Protein 2II2 (pdb70)

Foldseek 3Di:
DVVLLVVVLVCLQVLPLVVVLVSVLPDDLVRLVVSQVVSCVVPVDRPLVSSPVRHDDALSNLLVSLQSDPQLVSLLVQQCVQQVPPHPLLSLLLSLLLADLVSLVSNQVVNCVVPVDGPLVCLVVRQDPDALSSLLNNCSNVEEADDDPPLLVLLVLLCCQLPNDPHHPSNSLSNSLNRHALVSLVSSQVNNCVVPVDGSLVSLCVRDVPPSNSLSSVLSSLVSPPSLLSLLSQLVVLLPDPDVRSSSNSLSSSLSNPLPVNLVNQVNNVVPHRVLVSLVVRQCDPPPSRNCSSSSSCSSSVND

B-factor: mean 13.81, std 7.06, range [4.38, 66.56]

Secondary structure (DSSP, 8-state):
-TTHHHHHHHHHHTT-HHHHHHHHTT--HHHHHHHHHHHHHHHSS-HHHHHHHHSPSSHHHHHHHHHHS-HHHHHHHHHHHHHHSS--HHHHHHHHHS--HHHHHHHHHHHHHHHSS-HHHHHHHH--S-SHHHHHHHHHHH------S-HHHHHHHHHIIIIISSS--HHHHHHHHHH--HHHHHHHHHHHHHHHSS-HHHHHHHH--SHHHHHHHHHHHHHHH-HHHHHHHHHHHHHT-S-HHHHHHHHHHHHHHHTTTTTTHHHHHTTTS-HHHHHHHH----STTTTTHHHHHHHHHT--

InterPro domains:
  IPR008088 Alpha giardin [PR01712] (9-24)
  IPR008088 Alpha giardin [PR01712] (50-64)
  IPR008088 Alpha giardin [PR01712] (87-106)
  IPR008088 Alpha giardin [PR01712] (113-130)
  IPR008088 Alpha giardin [PR01712] (186-201)
  IPR018502 Annexin repeat [PS51897] (1-70)
  IPR018502 Annexin repeat [PS51897] (72-144)
  IPR018502 Annexin repeat [PS51897] (151-224)
  IPR037104 Annexin superfamily [G3DSA:1.10.220.10] (1-71)
  IPR037104 Annexin superfamily [G3DSA:1.10.220.10] (72-129)
  IPR037104 Annexin superfamily [G3DSA:1.10.220.10] (130-227)
  IPR037104 Annexin superfamily [G3DSA:1.10.220.10] (228-307)
  IPR037104 Annexin superfamily [SSF47874] (2-303)
  IPR048983 Alpha-11 giardin, fourth annexin domain [PF21397] (230-305)

Sequence (304 aa):
YGDAIPEVKAILEAKNEEEELVTFTSRWSAEERKELRTQFQDTTGLEFIAFLKKKCIKNGPYEDVMALGWDCCNISARVNVIKKAMKNVNDFRAIHDVVLIATPDERLKLAQAYKEKTGNDLLQDFVDQIPLTSAASYLCHLAIRENRRTPRGSVASDAEVLKHNLIDADEPDHEAVVRLIITSTADEYKEINHRFEVLTGKSVQEAIETRYADKENNARGLCIAHYYNLAPARAVAYAFHHSSAVETQNDDMAYEQAARITGLFHDLHKFAWVHYACWGVMRDDILSSRFQQSKEANKVNFRDACLMFWKLA

Solvent-accessible surface area: 14150 Å² total; per-residue (Å²): 74,57,128,7,4,76,59,0,64,57,9,0,93,74,102,55,26,125,76,0,9,83,0,3,68,119,42,56,59,126,61,19,122,81,0,37,94,74,0,84,126,92,37,64,61,72,1,17,58,24,0,97,173,11,2,136,115,14,11,0,19,39,0,0,9,27,2,2,26,47,42,36,44,1,1,2,56,11,0,88,138,4,14,164,119,145,30,41,33,37,5,0,0,0,0,9,9,0,17,57,93,74,30,50,96,99,3,37,104,32,3,94,153,138,38,52,72,71,5,68,94,6,0,82,106,78,1,96,74,101,31,0,2,1,36,0,0,6,1,10,28,106,47,93,90,76,100,82,71,36,26,47,62,11,0,82,55,0,55,103,11,5,76,75,21,138,132,12,78,50,64,33,0,0,78,14,0,25,16,0,28,48,115,21,0,148,93,0,21,111,112,0,74,109,77,30,67,91,44,0,27,79,5,0,76,112,54,12,101,75,155,37,20,8,5,0,0,0,0,5,4,12,24,9,44,24,52,14,84,0,0,0,7,0,0,21,27,0,18,116,30,174,77,50,87,73,0,1,61,3,0,0,15,0,0,6,3,0,14,63,85,25,117,105,0,109,76,50,1,68,98,64,21,87,4,105,70,36,0,77,84,52,1,117,18,196,87,81,43,8,62,21,0,49,60,0,0,10,22,7,5,178,14,111

Radius of gyration: 20.13 Å; Cα contacts (8 Å, |Δi|>4): 401; chains: 1; bounding box: 33×60×43 Å

CATH classification: 1.10.220.10 (+3 more: 1.10.220.10, 1.10.220.10, 1.10.220.10)

Organism: Giardia intestinalis (NCBI:txid5741)

Nearest PDB structures (foldseek):
  2iic-assembly2_B  TM=9.964E-01  e=9.794E-37  Giardia duodenalis
  4evh-assembly1_A  TM=8.486E-01  e=1.398E-12  Giardia duodenalis
  3chk-assembly1_A  TM=8.507E-01  e=4.607E-12  unclassified
  2h0l-assembly1_A  TM=8.287E-01  e=5.917E-09  Rattus norvegicus
  6b3i-assembly1_B  TM=7.690E-01  e=1.011E-07  Homo sapiens

Structure (mmCIF, N/CA/C/O backbone):
data_2II2
#
_entry.id   2II2
#
_cell.length_a   45.951
_cell.length_b   60.954
_cell.length_c   119.909
_cell.angle_alpha   90.000
_cell.angle_beta   90.000
_cell.angle_gamma   90.000
#
_symmetry.space_group_name_H-M   'P 21 21 21'
#
loop_
_entity.id
_entity.type
_entity.pdbx_description
1 polymer 'Alpha-11 giardin'
2 non-polymer 'SULFATE ION'
3 water water
#
loop_
_atom_site.group_PDB
_atom_site.id
_atom_site.type_symbol
_atom_site.label_atom_id
_atom_site.label_alt_id
_atom_site.label_comp_id
_atom_site.label_asym_id
_atom_site.label_entity_id
_atom_site.label_seq_id
_atom_site.pdbx_PDB_ins_code
_atom_site.Cartn_x
_atom_site.Cartn_y
_atom_site.Cartn_z
_atom_site.occupancy
_atom_site.B_iso_or_equiv
_atom_site.auth_seq_id
_atom_site.auth_comp_id
_atom_site.auth_asym_id
_atom_site.auth_atom_id
_atom_site.pdbx_PDB_model_num
ATOM 1 N N . TYR A 1 6 ? 45.853 36.895 17.069 1.00 17.21 2 TYR A N 1
ATOM 2 C CA . TYR A 1 6 ? 44.590 36.658 17.802 1.00 15.90 2 TYR A CA 1
ATOM 3 C C . TYR A 1 6 ? 44.090 37.903 18.541 1.00 15.55 2 TYR A C 1
ATOM 4 O O . TYR A 1 6 ? 42.915 37.962 18.931 1.00 14.96 2 TYR A O 1
ATOM 13 N N . GLY A 1 7 ? 44.970 38.890 18.726 1.00 16.17 3 GLY A N 1
ATOM 14 C CA . GLY A 1 7 ? 44.631 40.087 19.480 1.00 15.78 3 GLY A CA 1
ATOM 15 C C . GLY A 1 7 ? 43.447 40.861 18.951 1.00 15.22 3 GLY A C 1
ATOM 16 O O . GLY A 1 7 ? 42.671 41.380 19.737 1.00 16.33 3 GLY A O 1
ATOM 17 N N . ASP A 1 8 ? 43.329 40.969 17.626 1.00 14.42 4 ASP A N 1
ATOM 18 C CA . ASP A 1 8 ? 42.174 41.634 17.028 1.00 13.27 4 ASP A CA 1
ATOM 19 C C . ASP A 1 8 ? 40.984 40.696 16.931 1.00 11.95 4 ASP A C 1
ATOM 20 O O . ASP A 1 8 ? 39.833 41.106 17.055 1.00 12.71 4 ASP A O 1
ATOM 25 N N . ALA A 1 9 ? 41.271 39.423 16.705 1.00 12.02 5 ALA A N 1
ATOM 26 C CA . ALA A 1 9 ? 40.212 38.455 16.521 1.00 11.28 5 ALA A CA 1
ATOM 27 C C . ALA A 1 9 ? 39.387 38.194 17.779 1.00 10.94 5 ALA A C 1
ATOM 28 O O . ALA A 1 9 ? 38.206 37.915 17.672 1.00 10.84 5 ALA A O 1
ATOM 30 N N . ILE A 1 10 ? 39.990 38.319 18.961 1.00 11.44 6 ILE A N 1
ATOM 31 C CA . ILE A 1 10 ? 39.267 38.086 20.214 1.00 11.66 6 ILE A CA 1
ATOM 32 C C . ILE A 1 10 ? 38.113 39.073 20.422 1.00 11.42 6 ILE A C 1
ATOM 33 O O . ILE A 1 10 ? 36.972 38.644 20.588 1.00 10.93 6 ILE A O 1
ATOM 38 N N . PRO A 1 11 ? 38.397 40.390 20.394 1.00 11.50 7 PRO A N 1
ATOM 39 C CA . PRO A 1 11 ? 37.262 41.316 20.487 1.00 11.59 7 PRO A CA 1
ATOM 40 C C . PRO A 1 11 ? 36.274 41.185 19.316 1.00 10.40 7 PRO A C 1
ATOM 41 O O . PRO A 1 11 ? 35.072 41.405 19.477 1.00 11.59 7 PRO A O 1
ATOM 45 N N . GLU A 1 12 ? 36.794 40.854 18.138 1.00 10.40 8 GLU A N 1
ATOM 46 C CA . GLU A 1 12 ? 35.950 40.665 16.952 1.00 10.91 8 GLU A CA 1
ATOM 47 C C . GLU A 1 12 ? 34.892 39.588 17.194 1.00 9.68 8 GLU A C 1
ATOM 48 O O . GLU A 1 12 ? 33.687 39.818 16.982 1.00 10.42 8 GLU A O 1
ATOM 54 N N . VAL A 1 13 ? 35.331 38.423 17.648 1.00 9.95 9 VAL A N 1
ATOM 55 C CA . VAL A 1 13 ? 34.371 37.355 17.871 1.00 9.83 9 VAL A CA 1
ATOM 56 C C . VAL A 1 13 ? 33.504 37.566 19.122 1.00 9.72 9 VAL A C 1
ATOM 57 O O . VAL A 1 13 ? 32.361 37.138 19.156 1.00 10.38 9 VAL A O 1
ATOM 61 N N . LYS A 1 14 ? 34.046 38.258 20.131 1.00 9.23 10 LYS A N 1
ATOM 62 C CA . LYS A 1 14 ? 33.232 38.549 21.303 1.00 9.88 10 LYS A CA 1
ATOM 63 C C . LYS A 1 14 ? 32.035 39.389 20.867 1.00 9.81 10 LYS A C 1
ATOM 64 O O . LYS A 1 14 ? 30.894 39.147 21.281 1.00 10.96 10 LYS A O 1
ATOM 70 N N . ALA A 1 15 ? 32.295 40.363 19.985 1.00 9.91 11 ALA A N 1
ATOM 71 C CA . ALA A 1 15 ? 31.226 41.217 19.493 1.00 10.91 11 ALA A CA 1
ATOM 72 C C . ALA A 1 15 ? 30.215 40.461 18.616 1.00 10.02 11 ALA A C 1
ATOM 73 O O . ALA A 1 15 ? 28.997 40.715 18.684 1.00 11.53 11 ALA A O 1
ATOM 75 N N . ILE A 1 16 ? 30.720 39.572 17.760 1.00 9.74 12 ILE A N 1
ATOM 76 C CA . ILE A 1 16 ? 29.842 38.722 16.939 1.00 9.51 12 ILE A CA 1
ATOM 77 C C . ILE A 1 16 ? 28.893 37.919 17.834 1.00 10.00 12 ILE A C 1
ATOM 78 O O . ILE A 1 16 ? 27.687 37.837 17.577 1.00 10.31 12 ILE A O 1
ATOM 83 N N . LEU A 1 17 ? 29.464 37.337 18.883 1.00 10.03 13 LEU A N 1
ATOM 84 C CA . LEU A 1 17 ? 28.668 36.524 19.786 1.00 10.36 13 LEU A CA 1
ATOM 85 C C . LEU A 1 17 ? 27.643 37.353 20.569 1.00 9.83 13 LEU A C 1
ATOM 86 O O . LEU A 1 17 ? 26.453 36.961 20.676 1.00 10.94 13 LEU A O 1
ATOM 91 N N . GLU A 1 18 ? 28.093 38.525 21.052 1.00 10.42 14 GLU A N 1
ATOM 92 C CA . GLU A 1 18 ? 27.178 39.402 21.770 1.00 11.96 14 GLU A CA 1
ATOM 93 C C . GLU A 1 18 ? 26.023 39.896 20.901 1.00 11.54 14 GLU A C 1
ATOM 94 O O . GLU A 1 18 ? 24.943 40.176 21.415 1.00 13.53 14 GLU A O 1
ATOM 100 N N . ALA A 1 19 ? 26.252 40.002 19.589 1.00 11.33 15 ALA A N 1
ATOM 101 C CA . ALA A 1 19 ? 25.212 40.406 18.649 1.00 11.48 15 ALA A CA 1
ATOM 102 C C . ALA A 1 19 ? 24.359 39.220 18.188 1.00 11.14 15 ALA A C 1
ATOM 103 O O . ALA A 1 19 ? 23.376 39.411 17.446 1.00 11.84 15 ALA A O 1
ATOM 105 N N . LYS A 1 20 ? 24.728 37.998 18.606 1.00 11.01 16 LYS A N 1
ATOM 106 C CA . LYS A 1 20 ? 24.088 36.777 18.147 1.00 11.91 16 LYS A CA 1
ATOM 107 C C . LYS A 1 20 ? 24.121 36.703 16.620 1.00 12.02 16 LYS A C 1
ATOM 108 O O . LYS A 1 20 ? 23.179 36.206 15.990 1.00 12.78 16 LYS A O 1
ATOM 114 N N . ASN A 1 21 ? 25.226 37.144 16.032 1.00 12.02 17 ASN A N 1
ATOM 115 C CA . ASN A 1 21 ? 25.327 37.188 14.583 1.00 12.25 17 ASN A CA 1
ATOM 116 C C . ASN A 1 21 ? 25.830 35.867 14.046 1.00 10.65 17 ASN A C 1
ATOM 117 O O . ASN A 1 21 ? 27.031 35.683 13.842 1.00 10.89 17 ASN A O 1
ATOM 122 N N . GLU A 1 22 ? 24.876 34.965 13.818 1.00 10.66 18 GLU A N 1
ATOM 123 C CA . GLU A 1 22 ? 25.200 33.604 13.397 1.00 10.27 18 GLU A CA 1
ATOM 124 C C . GLU A 1 22 ? 25.847 33.577 12.018 1.00 9.59 18 GLU A C 1
ATOM 125 O O . GLU A 1 22 ? 26.686 32.710 11.743 1.00 9.83 18 GLU A O 1
ATOM 131 N N A GLU A 1 23 ? 25.422 34.485 11.143 0.50 10.29 19 GLU A N 1
ATOM 132 N N B GLU A 1 23 ? 25.440 34.492 11.147 0.50 10.11 19 GLU A N 1
ATOM 133 C CA A GLU A 1 23 ? 25.992 34.572 9.804 0.50 11.39 19 GLU A CA 1
ATOM 134 C CA B GLU A 1 23 ? 26.005 34.538 9.808 0.50 10.78 19 GLU A CA 1
ATOM 135 C C A GLU A 1 23 ? 27.482 34.910 9.882 0.50 10.14 19 GLU A C 1
ATOM 136 C C B GLU A 1 23 ? 27.484 34.935 9.844 0.50 10.00 19 GLU A C 1
ATOM 137 O O A GLU A 1 23 ? 28.320 34.231 9.288 0.50 10.84 19 GLU A O 1
ATOM 138 O O B GLU A 1 23 ? 28.318 34.322 9.178 0.50 10.86 19 GLU A O 1
ATOM 149 N N . GLU A 1 24 ? 27.814 35.955 10.639 1.00 9.70 20 GLU A N 1
ATOM 150 C CA . GLU A 1 24 ? 29.196 36.359 10.769 1.00 10.41 20 GLU A CA 1
ATOM 151 C C . GLU A 1 24 ? 30.029 35.351 11.564 1.00 9.84 20 GLU A C 1
ATOM 152 O O . GLU A 1 24 ? 31.243 35.254 11.360 1.00 10.32 20 GLU A O 1
ATOM 158 N N . LEU A 1 25 ? 29.401 34.611 12.478 1.00 9.26 21 LEU A N 1
ATOM 159 C CA . LEU A 1 25 ? 30.146 33.593 13.196 1.00 8.91 21 LEU A CA 1
ATOM 160 C C . LEU A 1 25 ? 30.657 32.520 12.245 1.00 9.30 21 LEU A C 1
ATOM 161 O O . LEU A 1 25 ? 31.764 31.992 12.425 1.00 9.52 21 LEU A O 1
ATOM 166 N N . VAL A 1 26 ? 29.853 32.201 11.239 1.00 8.77 22 VAL A N 1
ATOM 167 C CA . VAL A 1 26 ? 30.297 31.223 10.235 1.00 9.51 22 VAL A CA 1
ATOM 168 C C . VAL A 1 26 ? 31.547 31.696 9.493 1.00 8.97 22 VAL A C 1
ATOM 169 O O . VAL A 1 26 ? 32.533 30.968 9.386 1.00 9.98 22 VAL A O 1
ATOM 173 N N . THR A 1 27 ? 31.497 32.916 8.982 1.00 9.68 23 THR A N 1
ATOM 174 C CA . THR A 1 27 ? 32.633 33.423 8.224 1.00 10.14 23 THR A CA 1
ATOM 175 C C . THR A 1 27 ? 33.866 33.607 9.113 1.00 9.48 23 THR A C 1
ATOM 176 O O . THR A 1 27 ? 34.997 33.348 8.683 1.00 10.73 23 THR A O 1
ATOM 180 N N . PHE A 1 28 ? 33.657 34.062 10.348 1.00 9.88 24 PHE A N 1
ATOM 181 C CA . PHE A 1 28 ? 34.766 34.161 11.292 1.00 8.90 24 PHE A CA 1
ATOM 182 C C . PHE A 1 28 ? 35.452 32.806 11.522 1.00 9.58 24 PHE A C 1
ATOM 183 O O . PHE A 1 28 ? 36.687 32.675 11.512 1.00 9.46 24 PHE A O 1
ATOM 191 N N . THR A 1 29 ? 34.624 31.784 11.738 1.00 9.22 25 THR A N 1
ATOM 192 C CA . THR A 1 29 ? 35.125 30.455 12.045 1.00 9.25 25 THR A CA 1
ATOM 193 C C . THR A 1 29 ? 35.944 29.896 10.890 1.00 9.72 25 THR A C 1
ATOM 194 O O . THR A 1 29 ? 36.900 29.169 11.115 1.00 10.42 25 THR A O 1
ATOM 198 N N . SER A 1 30 ? 35.576 30.273 9.665 1.00 10.01 26 SER A N 1
ATOM 199 C CA . SER A 1 30 ? 36.231 29.750 8.464 1.00 10.98 26 SER A CA 1
ATOM 200 C C . SER A 1 30 ? 37.725 30.095 8.380 1.00 11.35 26 SER A C 1
ATOM 201 O O . SER A 1 30 ? 38.488 29.466 7.614 1.00 12.07 26 SER A O 1
ATOM 204 N N . ARG A 1 31 ? 38.176 31.073 9.163 1.00 11.08 27 ARG A N 1
ATOM 205 C CA . ARG A 1 31 ? 39.533 31.576 9.036 1.00 12.71 27 ARG A CA 1
ATOM 206 C C . ARG A 1 31 ? 40.597 30.686 9.622 1.00 13.41 27 ARG A C 1
ATOM 207 O O . ARG A 1 31 ? 41.764 30.854 9.279 1.00 15.00 27 ARG A O 1
ATOM 215 N N . TRP A 1 32 ? 40.205 29.753 10.487 1.00 13.48 28 TRP A N 1
ATOM 216 C CA . TRP A 1 32 ? 41.146 29.121 11.409 1.00 12.54 28 TRP A CA 1
ATOM 217 C C . TRP A 1 32 ? 41.347 27.622 11.217 1.00 13.39 28 TRP A C 1
ATOM 218 O O . TRP A 1 32 ? 40.384 26.875 11.075 1.00 14.36 28 TRP A O 1
ATOM 229 N N . SER A 1 33 ? 42.609 27.183 11.274 1.00 13.83 29 SER A N 1
ATOM 230 C CA . SER A 1 33 ? 42.920 25.751 11.323 1.00 13.65 29 SER A CA 1
ATOM 231 C C . SER A 1 33 ? 42.525 25.147 12.685 1.00 13.20 29 SER A C 1
ATOM 232 O O . SER A 1 33 ? 42.230 25.893 13.632 1.00 13.62 29 SER A O 1
ATOM 235 N N . ALA A 1 34 ? 42.542 23.814 12.806 1.00 13.48 30 ALA A N 1
ATOM 236 C CA . ALA A 1 34 ? 42.293 23.178 14.102 1.00 13.53 30 ALA A CA 1
ATOM 237 C C . ALA A 1 34 ? 43.275 23.684 15.164 1.00 13.47 30 ALA A C 1
ATOM 238 O O . ALA A 1 34 ? 42.864 24.037 16.272 1.00 13.12 30 ALA A O 1
ATOM 240 N N . GLU A 1 35 ? 44.552 23.793 14.806 1.00 13.83 31 GLU A N 1
ATOM 241 C CA . GLU A 1 35 ? 45.571 24.234 15.750 1.00 14.29 31 GLU A CA 1
ATOM 242 C C . GLU A 1 35 ? 45.270 25.672 16.190 1.00 13.53 31 GLU A C 1
ATOM 243 O O . GLU A 1 35 ? 45.413 26.011 17.377 1.00 13.46 31 GLU A O 1
ATOM 249 N N . GLU A 1 36 ? 44.901 26.519 15.226 1.00 13.13 32 GLU A N 1
ATOM 250 C CA . GLU A 1 36 ? 44.565 27.913 15.511 1.00 13.04 32 GLU A CA 1
ATOM 251 C C . GLU A 1 36 ? 43.299 28.047 16.351 1.00 12.33 32 GLU A C 1
ATOM 252 O O . GLU A 1 36 ? 43.232 28.930 17.213 1.00 12.30 32 GLU A O 1
ATOM 258 N N . ARG A 1 37 ? 42.298 27.194 16.113 1.00 11.30 33 ARG A N 1
ATOM 259 C CA . ARG A 1 37 ? 41.085 27.311 16.927 1.00 10.81 33 ARG A CA 1
ATOM 260 C C . ARG A 1 37 ? 41.416 27.079 18.392 1.00 11.01 33 ARG A C 1
ATOM 261 O O . ARG A 1 37 ? 40.889 27.768 19.270 1.00 10.56 33 ARG A O 1
ATOM 269 N N . LYS A 1 38 ? 42.297 26.117 18.650 1.00 11.53 34 LYS A N 1
ATOM 270 C CA . LYS A 1 38 ? 42.664 25.781 20.028 1.00 12.67 34 LYS A CA 1
ATOM 271 C C . LYS A 1 38 ? 43.410 26.956 20.673 1.00 12.57 34 LYS A C 1
ATOM 272 O O . LYS A 1 38 ? 43.103 27.393 21.798 1.00 12.13 34 LYS A O 1
ATOM 278 N N . GLU A 1 39 ? 44.383 27.489 19.942 1.00 12.39 35 GLU A N 1
ATOM 279 C CA . GLU A 1 39 ? 45.127 28.670 20.429 1.00 13.45 35 GLU A CA 1
ATOM 280 C C . GLU A 1 39 ? 44.220 29.873 20.664 1.00 11.84 35 GLU A C 1
ATOM 281 O O . GLU A 1 39 ? 44.359 30.584 21.662 1.00 12.79 35 GLU A O 1
ATOM 287 N N . LEU A 1 40 ? 43.291 30.106 19.743 1.00 11.01 36 LEU A N 1
ATOM 288 C CA . LEU A 1 40 ? 42.382 31.224 19.861 1.00 10.30 36 LEU A CA 1
ATOM 289 C C . LEU A 1 40 ? 41.522 31.060 21.119 1.00 9.93 36 LEU A C 1
ATOM 290 O O . LEU A 1 40 ? 41.335 32.015 21.869 1.00 9.77 36 LEU A O 1
ATOM 295 N N . ARG A 1 41 ? 41.004 29.860 21.365 1.00 9.63 37 ARG A N 1
ATOM 296 C CA . ARG A 1 41 ? 40.187 29.677 22.582 1.00 9.60 37 ARG A CA 1
ATOM 297 C C . ARG A 1 41 ? 41.002 29.956 23.844 1.00 10.83 37 ARG A C 1
ATOM 298 O O . ARG A 1 41 ? 40.519 30.557 24.795 1.00 10.98 37 ARG A O 1
ATOM 306 N N . THR A 1 42 ? 42.249 29.519 23.847 1.00 10.67 38 THR A N 1
ATOM 307 C CA . THR A 1 42 ? 43.108 29.752 25.010 1.00 11.44 38 THR A CA 1
ATOM 308 C C . THR A 1 42 ? 43.325 31.226 25.280 1.00 11.22 38 THR A C 1
ATOM 309 O O . THR A 1 42 ? 43.140 31.710 26.397 1.00 11.69 38 THR A O 1
ATOM 313 N N . GLN A 1 43 ? 43.647 31.954 24.229 1.00 10.90 39 GLN A N 1
ATOM 314 C CA . GLN A 1 43 ? 43.881 33.382 24.359 1.00 12.27 39 GLN A CA 1
ATOM 315 C C . GLN A 1 43 ? 42.583 34.125 24.675 1.00 11.20 39 GLN A C 1
ATOM 316 O O . GLN A 1 43 ? 42.591 35.105 25.425 1.00 11.99 39 GLN A O 1
ATOM 322 N N . PHE A 1 44 ? 41.470 33.677 24.087 1.00 10.38 40 PHE A N 1
ATOM 323 C CA . PHE A 1 44 ? 40.173 34.293 24.346 1.00 10.02 40 PHE A CA 1
ATOM 324 C C . PHE A 1 44 ? 39.875 34.269 25.837 1.00 10.14 40 PHE A C 1
ATOM 325 O O . P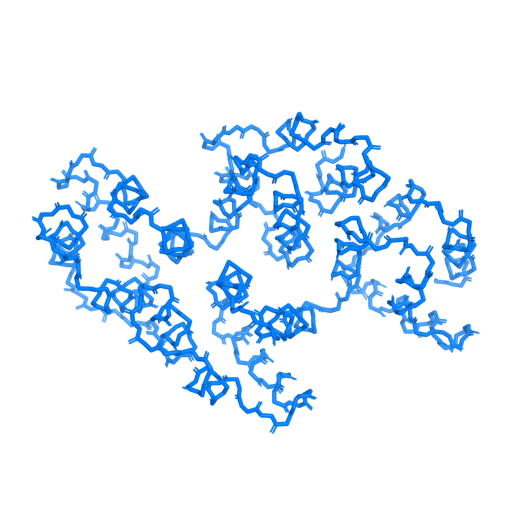HE A 1 44 ? 39.469 35.299 26.425 1.00 10.93 40 PHE A O 1
ATOM 333 N N . GLN A 1 45 ? 40.134 33.126 26.469 1.00 10.28 41 GLN A N 1
ATOM 334 C CA . GLN A 1 45 ? 39.825 33.015 27.889 1.00 11.41 41 GLN A CA 1
ATOM 335 C C . GLN A 1 45 ? 40.807 33.834 28.736 1.00 11.39 41 GLN A C 1
ATOM 336 O O . GLN A 1 45 ? 40.416 34.483 29.694 1.00 11.90 41 GLN A O 1
ATOM 342 N N . ASP A 1 46 ? 42.081 33.799 28.367 1.00 11.23 42 ASP A N 1
ATOM 343 C CA . ASP A 1 46 ? 43.095 34.608 29.079 1.00 12.83 42 ASP A CA 1
ATOM 344 C C . ASP A 1 46 ? 42.738 36.084 29.039 1.00 13.03 42 ASP A C 1
ATOM 345 O O . ASP A 1 46 ? 42.846 36.775 30.048 1.00 14.37 42 ASP A O 1
ATOM 350 N N . THR A 1 47 ? 42.311 36.562 27.878 1.00 13.44 43 THR A N 1
ATOM 351 C CA . THR A 1 47 ? 42.020 37.987 27.683 1.00 13.35 43 THR A CA 1
ATOM 352 C C . THR A 1 47 ? 40.679 38.408 28.311 1.00 13.18 43 THR A C 1
ATOM 353 O O . THR A 1 47 ? 40.600 39.455 28.976 1.00 13.63 43 THR A O 1
ATOM 357 N N . THR A 1 48 ? 39.638 37.594 28.111 1.00 12.17 44 THR A N 1
ATOM 358 C CA . THR A 1 48 ? 38.284 38.022 28.452 1.00 12.38 44 THR A CA 1
ATOM 359 C C . THR A 1 48 ? 37.790 37.503 29.781 1.00 12.40 44 THR A C 1
ATOM 360 O O . THR A 1 48 ? 36.800 38.007 30.303 1.00 13.60 44 THR A O 1
ATOM 364 N N . GLY A 1 49 ? 38.420 36.450 30.290 1.00 12.44 45 GLY A N 1
ATOM 365 C CA . GLY A 1 49 ? 37.936 35.772 31.499 1.00 12.91 45 GLY A CA 1
ATOM 366 C C . GLY A 1 49 ? 36.826 34.750 31.241 1.00 12.81 45 GLY A C 1
ATOM 367 O O . GLY A 1 49 ? 36.321 34.124 32.182 1.00 14.58 45 GLY A O 1
ATOM 368 N N . LEU A 1 50 ? 36.430 34.581 29.975 1.00 11.74 46 LEU A N 1
ATOM 369 C CA . LEU A 1 50 ? 35.316 33.718 29.582 1.00 12.03 46 LEU A CA 1
ATOM 370 C C . LEU A 1 50 ? 35.843 32.508 28.842 1.00 11.63 46 LEU A C 1
ATOM 371 O O . LEU A 1 50 ? 36.637 32.639 27.908 1.00 12.02 46 LEU A O 1
ATOM 376 N N . GLU A 1 51 ? 35.417 31.328 29.272 1.00 11.42 47 GLU A N 1
ATOM 377 C CA . GLU A 1 51 ? 35.644 30.116 28.499 1.00 11.36 47 GLU A CA 1
ATOM 378 C C . GLU A 1 51 ? 34.864 30.169 27.190 1.00 10.65 47 GLU A C 1
ATOM 379 O O . GLU A 1 51 ? 33.662 30.417 27.190 1.00 10.98 47 GLU A O 1
ATOM 385 N N . PHE A 1 52 ? 35.552 29.945 26.074 1.00 11.15 48 PHE A N 1
ATOM 386 C CA . PHE A 1 52 ? 34.960 30.257 24.776 1.00 10.53 48 PHE A CA 1
ATOM 387 C C . PHE A 1 52 ? 33.706 29.474 24.432 1.00 10.35 48 PHE A C 1
ATOM 388 O O . PHE A 1 52 ? 32.754 30.062 23.965 1.00 10.15 48 PHE A O 1
ATOM 396 N N . ILE A 1 53 ? 33.732 28.162 24.631 1.00 11.03 49 ILE A N 1
ATOM 397 C CA . ILE A 1 53 ? 32.637 27.318 24.193 1.00 11.36 49 ILE A CA 1
ATOM 398 C C . ILE A 1 53 ? 31.390 27.610 25.014 1.00 10.70 49 ILE A C 1
ATOM 399 O O . ILE A 1 53 ? 30.318 27.780 24.466 1.00 10.34 49 ILE A O 1
ATOM 404 N N . ALA A 1 54 ? 31.547 27.743 26.326 1.00 10.32 50 ALA A N 1
ATOM 405 C CA . ALA A 1 54 ? 30.394 28.047 27.147 1.00 10.40 50 ALA A CA 1
ATOM 406 C C . ALA A 1 54 ? 29.802 29.416 26.793 1.00 9.70 50 ALA A C 1
ATOM 407 O O . ALA A 1 54 ? 28.602 29.603 26.791 1.00 9.87 50 ALA A O 1
ATOM 409 N N . PHE A 1 55 ? 30.677 30.375 26.505 1.00 9.56 51 PHE A N 1
ATOM 410 C CA . PHE A 1 55 ? 30.217 31.706 26.117 1.00 9.69 51 PHE A CA 1
ATOM 411 C C . PHE A 1 55 ? 29.493 31.651 24.781 1.00 9.14 51 PHE A C 1
ATOM 412 O O . PHE A 1 55 ? 28.460 32.256 24.628 1.00 10.09 51 PHE A O 1
ATOM 420 N N . LEU A 1 56 ? 30.044 30.913 23.816 1.00 9.10 52 LEU A N 1
ATOM 421 C CA . LEU A 1 56 ? 29.349 30.698 22.544 1.00 9.30 52 LEU A CA 1
ATOM 422 C C . LEU A 1 56 ? 27.941 30.128 22.795 1.00 8.66 52 LEU A C 1
ATOM 423 O O . LEU A 1 56 ? 26.970 30.623 22.240 1.00 9.04 52 LEU A O 1
ATOM 428 N N . LYS A 1 57 ? 27.844 29.123 23.670 1.00 9.23 53 LYS A N 1
ATOM 429 C CA . LYS A 1 57 ? 26.546 28.509 23.944 1.00 9.44 53 LYS A CA 1
ATOM 430 C C . LYS A 1 57 ? 25.608 29.479 24.657 1.00 9.78 53 LYS A C 1
ATOM 431 O O . LYS A 1 57 ? 24.398 29.435 24.430 1.00 9.90 53 LYS A O 1
ATOM 437 N N A LYS A 1 58 ? 26.163 30.347 25.506 0.50 9.69 54 LYS A N 1
ATOM 438 N N B LYS A 1 58 ? 26.140 30.345 25.520 0.50 9.57 54 LYS A N 1
ATOM 439 C CA A LYS A 1 58 ? 25.369 31.339 26.223 0.50 9.65 54 LYS A CA 1
ATOM 440 C CA B LYS A 1 58 ? 25.278 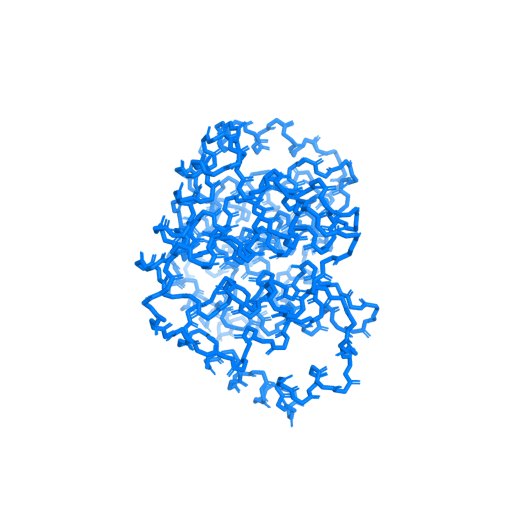31.311 26.183 0.50 9.47 54 LYS A CA 1
ATOM 441 C C A LYS A 1 58 ? 24.776 32.374 25.272 0.50 10.00 54 LYS A C 1
ATOM 442 C C B LYS A 1 58 ? 24.690 32.289 25.181 0.50 9.85 54 LYS A C 1
ATOM 443 O O A LYS A 1 58 ? 23.689 32.887 25.508 0.50 9.86 54 LYS A O 1
ATOM 444 O O B LYS A 1 58 ? 23.530 32.677 25.296 0.50 10.04 54 LYS A O 1
ATOM 455 N N . CYS A 1 59 ? 25.505 32.675 24.201 1.00 9.39 55 CYS A N 1
ATOM 456 C CA . CYS A 1 59 ? 25.105 33.710 23.251 1.00 9.78 55 CYS A CA 1
ATOM 457 C C . CYS A 1 59 ? 24.192 33.192 22.140 1.00 10.45 55 CYS A C 1
ATOM 458 O O . CYS A 1 59 ? 23.302 33.911 21.684 1.00 11.57 55 CYS A O 1
ATOM 461 N N . ILE A 1 60 ? 24.471 31.975 21.675 1.00 10.32 56 ILE A N 1
ATOM 462 C CA . ILE A 1 60 ? 23.803 31.376 20.522 1.00 10.17 56 ILE A CA 1
ATOM 463 C C . ILE A 1 60 ? 22.694 30.431 20.983 1.00 10.24 56 ILE A C 1
ATOM 464 O O . ILE A 1 60 ? 22.936 29.503 21.750 1.00 11.12 56 ILE A O 1
ATOM 469 N N . LYS A 1 61 ? 21.481 30.657 20.492 1.00 10.27 57 LYS A N 1
ATOM 470 C CA . LYS A 1 61 ? 20.335 29.874 20.962 1.00 10.64 57 LYS A CA 1
ATOM 471 C C . LYS A 1 61 ? 20.499 28.415 20.603 1.00 10.32 57 LYS A C 1
ATOM 472 O O . LYS A 1 61 ? 21.058 28.073 19.559 1.00 10.34 57 LYS A O 1
ATOM 478 N N . ASN A 1 62 ? 20.014 27.549 21.490 1.00 10.16 58 ASN A N 1
ATOM 479 C CA . ASN A 1 62 ? 20.295 26.124 21.411 1.00 9.76 58 ASN A CA 1
ATOM 480 C C . ASN A 1 62 ? 19.631 25.467 20.199 1.00 9.21 58 ASN A C 1
ATOM 481 O O . ASN A 1 62 ? 18.577 25.925 19.713 1.00 10.26 58 ASN A O 1
ATOM 486 N N . GLY A 1 63 ? 20.287 24.422 19.690 1.00 9.15 59 GLY A N 1
ATOM 487 C CA . GLY A 1 63 ? 19.802 23.762 18.487 1.00 9.55 59 GLY A CA 1
ATOM 488 C C . GLY A 1 63 ? 20.955 23.273 17.656 1.00 8.17 59 GLY A C 1
ATOM 489 O O . GLY A 1 63 ? 22.101 23.296 18.105 1.00 8.56 59 GLY A O 1
ATOM 490 N N . PRO A 1 64 ? 20.684 22.812 16.433 1.00 8.28 60 PRO A N 1
ATOM 491 C CA . PRO A 1 64 ? 21.739 22.247 15.595 1.00 8.52 60 PRO A CA 1
ATOM 492 C C . PRO A 1 64 ? 22.822 23.231 15.150 1.00 7.83 60 PRO A C 1
ATOM 493 O O . PRO A 1 64 ? 23.971 22.821 14.974 1.00 8.56 60 PRO A O 1
ATOM 497 N N . TYR A 1 65 ? 22.468 24.498 14.930 1.00 7.84 61 TYR A N 1
ATOM 498 C CA . TYR A 1 65 ? 23.491 25.491 14.636 1.00 7.77 61 TYR A CA 1
ATOM 499 C C . TYR A 1 65 ? 24.463 25.626 15.836 1.00 7.50 61 TYR A C 1
ATOM 500 O O . TYR A 1 65 ? 25.674 25.571 15.680 1.00 7.69 61 TYR A O 1
ATOM 509 N N . GLU A 1 66 ? 23.909 25.759 17.049 1.00 8.00 62 GLU A N 1
ATOM 510 C CA . GLU A 1 66 ? 24.779 25.806 18.223 1.00 7.91 62 GLU A CA 1
ATOM 511 C C . GLU A 1 66 ? 25.624 24.525 18.317 1.00 7.30 62 GLU A C 1
ATOM 512 O O . GLU A 1 66 ? 26.811 24.593 18.609 1.00 7.91 62 GLU A O 1
ATOM 518 N N . ASP A 1 67 ? 25.005 23.366 18.085 1.00 7.47 63 ASP A N 1
ATOM 519 C CA . ASP A 1 67 ? 25.691 22.085 18.207 1.00 8.01 63 ASP A CA 1
ATOM 520 C C . ASP A 1 67 ? 26.897 22.012 17.281 1.00 7.09 63 ASP A C 1
ATOM 521 O O . ASP A 1 67 ? 27.959 21.597 17.690 1.00 8.75 63 ASP A O 1
ATOM 526 N N . VAL A 1 68 ? 26.706 22.360 16.004 1.00 7.49 64 VAL A N 1
ATOM 527 C CA . VAL A 1 68 ? 27.807 22.222 15.052 1.00 7.37 64 VAL A CA 1
ATOM 528 C C . VAL A 1 68 ? 28.950 23.164 15.413 1.00 7.24 64 VAL A C 1
ATOM 529 O O . VAL A 1 68 ? 30.133 22.826 15.294 1.00 7.86 64 VAL A O 1
ATOM 533 N N . MET A 1 69 ? 28.609 24.353 15.890 1.00 7.52 65 MET A N 1
ATOM 534 C CA . MET A 1 69 ? 29.627 25.315 16.302 1.00 8.29 65 MET A CA 1
ATOM 535 C C . MET A 1 69 ? 30.359 24.885 17.581 1.00 7.96 65 MET A C 1
ATOM 536 O O . MET A 1 69 ? 31.612 24.967 17.675 1.00 8.71 65 MET A O 1
ATOM 541 N N . ALA A 1 70 ? 29.591 24.432 18.577 1.00 8.18 66 ALA A N 1
ATOM 542 C CA . ALA A 1 70 ? 30.198 24.009 19.832 1.00 8.61 66 ALA A CA 1
ATOM 543 C C . ALA A 1 70 ? 31.068 22.776 19.682 1.00 8.66 66 ALA A C 1
ATOM 544 O O . ALA A 1 70 ? 32.112 22.685 20.321 1.00 9.90 66 ALA A O 1
ATOM 546 N N . LEU A 1 71 ? 30.622 21.833 18.846 1.00 8.83 67 LEU A N 1
ATOM 547 C CA . LEU A 1 71 ? 31.440 20.665 18.575 1.00 8.71 67 LEU A CA 1
ATOM 548 C C . LEU A 1 71 ? 32.642 21.018 17.703 1.00 8.58 67 LEU A C 1
ATOM 549 O O . LEU A 1 71 ? 33.776 20.616 18.006 1.00 9.72 67 LEU A O 1
ATOM 554 N N . GLY A 1 72 ? 32.400 21.791 16.646 1.00 8.51 68 GLY A N 1
ATOM 555 C CA . GLY A 1 72 ? 33.459 22.129 15.699 1.00 9.20 68 GLY A CA 1
ATOM 556 C C . GLY A 1 72 ? 34.569 22.975 16.329 1.00 9.15 68 GLY A C 1
ATOM 557 O O . GLY A 1 72 ? 35.739 22.808 15.987 1.00 10.03 68 GLY A O 1
ATOM 558 N N . TRP A 1 73 ? 34.227 23.878 17.248 1.00 8.79 69 TRP A N 1
ATOM 559 C CA . TRP A 1 73 ? 35.243 24.694 17.934 1.00 9.20 69 TRP A CA 1
ATOM 560 C C . TRP A 1 73 ? 36.058 23.954 18.993 1.00 8.74 69 TRP A C 1
ATOM 561 O O . TRP A 1 73 ? 37.095 24.443 19.412 1.00 10.31 69 TRP A O 1
ATOM 572 N N . ASP A 1 74 ? 35.551 22.814 19.468 1.00 9.17 70 ASP A N 1
ATOM 573 C CA . ASP A 1 74 ? 36.234 22.089 20.543 1.00 9.71 70 ASP A CA 1
ATOM 574 C C . ASP A 1 74 ? 37.364 21.218 19.981 1.00 10.34 70 ASP A C 1
ATOM 575 O O . ASP A 1 74 ? 37.463 21.005 18.765 1.00 10.55 70 ASP A O 1
ATOM 580 N N A CYS A 1 75 ? 38.206 20.703 20.878 0.50 9.74 71 CYS A N 1
ATOM 581 N N B CYS A 1 75 ? 38.234 20.714 20.854 0.50 10.62 71 CYS A N 1
ATOM 582 C CA A CYS A 1 75 ? 39.121 19.610 20.523 0.50 10.06 71 CYS A CA 1
ATOM 583 C CA B CYS A 1 75 ? 39.138 19.648 20.415 0.50 11.81 71 CYS A CA 1
ATOM 584 C C A CYS A 1 75 ? 38.324 18.324 20.274 0.50 9.55 71 CYS A C 1
ATOM 585 C C B CYS A 1 75 ? 38.308 18.377 20.207 0.50 10.55 71 CYS A C 1
ATOM 586 O O A CYS A 1 75 ? 37.312 18.061 20.949 0.50 10.19 71 CYS A O 1
ATOM 587 O O B CYS A 1 75 ? 37.262 18.179 20.846 0.50 11.15 71 CYS A O 1
ATOM 592 N N . ASN A 1 76 ? 38.772 17.525 19.303 1.00 9.64 72 ASN A N 1
ATOM 593 C CA . ASN A 1 76 ? 37.972 16.411 18.816 1.00 9.90 72 ASN A CA 1
ATOM 594 C C . ASN A 1 76 ? 37.669 15.371 19.906 1.00 9.33 72 ASN A C 1
ATOM 595 O O . ASN A 1 76 ? 36.549 14.855 19.984 1.00 10.15 72 ASN A O 1
ATOM 600 N N . ILE A 1 77 ? 38.660 15.054 20.747 1.00 10.05 73 ILE A N 1
ATOM 601 C CA . ILE A 1 77 ? 38.429 14.025 21.750 1.00 10.00 73 ILE A CA 1
ATOM 602 C C . ILE A 1 77 ? 37.426 14.520 22.802 1.00 9.58 73 ILE A C 1
ATOM 603 O O . ILE A 1 77 ? 36.557 13.772 23.225 1.00 10.94 73 ILE A O 1
ATOM 608 N N . SER A 1 78 ? 37.545 15.783 23.214 1.00 10.12 74 SER A N 1
ATOM 609 C CA . SER A 1 78 ? 36.595 16.376 24.142 1.00 10.92 74 SER A CA 1
ATOM 610 C C . SER A 1 78 ? 35.179 16.352 23.573 1.00 10.39 74 SER A C 1
ATOM 611 O O . SER A 1 78 ? 34.223 15.997 24.265 1.00 11.06 74 SER A O 1
ATOM 614 N N . ALA A 1 79 ? 35.066 16.677 22.294 1.00 9.63 75 ALA A N 1
ATOM 615 C CA . ALA A 1 79 ? 33.780 16.631 21.608 1.00 10.10 75 ALA A CA 1
ATOM 616 C C . ALA A 1 79 ? 33.192 15.218 21.671 1.00 9.76 75 ALA A C 1
ATOM 617 O O . ALA A 1 79 ? 32.005 15.037 21.958 1.00 10.06 75 ALA A O 1
ATOM 619 N N . ARG A 1 80 ? 34.015 14.212 21.393 1.00 9.69 76 ARG A N 1
ATOM 620 C CA . ARG A 1 80 ? 33.552 12.823 21.454 1.00 9.56 76 ARG A CA 1
ATOM 621 C C . ARG A 1 80 ? 33.073 12.453 22.851 1.00 9.90 76 ARG A C 1
ATOM 622 O O . ARG A 1 80 ? 32.028 11.790 22.988 1.00 9.69 76 ARG A O 1
ATOM 630 N N . VAL A 1 81 ? 33.825 12.842 23.886 1.00 10.37 77 VAL A N 1
ATOM 631 C CA . VAL A 1 81 ? 33.384 12.560 25.253 1.00 10.93 77 VAL A CA 1
ATOM 632 C C 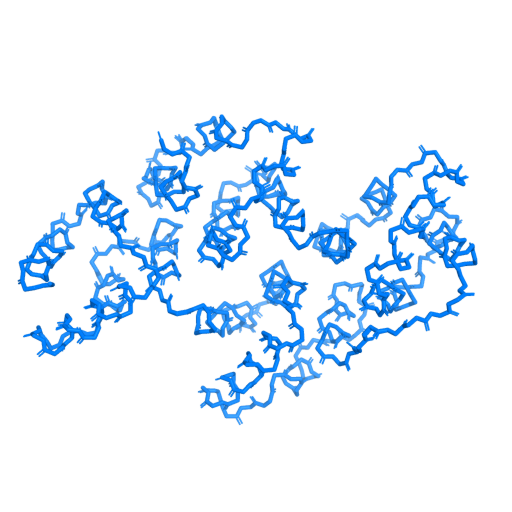. VAL A 1 81 ? 32.007 13.191 25.507 1.00 10.90 77 VAL A C 1
ATOM 633 O O . VAL A 1 81 ? 31.092 12.537 26.042 1.00 11.12 77 VAL A O 1
ATOM 637 N N . ASN A 1 82 ? 31.849 14.445 25.104 1.00 11.30 78 ASN A N 1
ATOM 638 C CA . ASN A 1 82 ? 30.566 15.129 25.312 1.00 11.47 78 ASN A CA 1
ATOM 639 C C . ASN A 1 82 ? 29.417 14.433 24.587 1.00 10.37 78 ASN A C 1
ATOM 640 O O . ASN A 1 82 ? 28.328 14.278 25.132 1.00 10.62 78 ASN A O 1
ATOM 645 N N . VAL A 1 83 ? 29.665 13.984 23.371 1.00 9.83 79 VAL A N 1
ATOM 646 C CA . VAL A 1 83 ? 28.651 13.289 22.585 1.00 9.55 79 VAL A CA 1
ATOM 647 C C . VAL A 1 83 ? 28.240 11.987 23.287 1.00 8.86 79 VAL A C 1
ATOM 648 O O . VAL A 1 83 ? 27.050 11.680 23.366 1.00 8.61 79 VAL A O 1
ATOM 652 N N . ILE A 1 84 ? 29.201 11.190 23.773 1.00 9.16 80 ILE A N 1
ATOM 653 C CA . ILE A 1 84 ? 28.847 9.934 24.472 1.00 10.42 80 ILE A CA 1
ATOM 654 C C . ILE A 1 84 ? 28.020 10.218 25.706 1.00 9.48 80 ILE A C 1
ATOM 655 O O . ILE A 1 84 ? 26.998 9.571 25.940 1.00 9.89 80 ILE A O 1
ATOM 660 N N . LYS A 1 85 ? 28.461 11.175 26.519 1.00 10.21 81 LYS A N 1
ATOM 661 C CA . LYS A 1 85 ? 27.688 11.489 27.727 1.00 11.59 81 LYS A CA 1
ATOM 662 C C . LYS A 1 85 ? 26.239 11.897 27.406 1.00 10.98 81 LYS A C 1
ATOM 663 O O . LYS A 1 85 ? 25.308 11.421 28.051 1.00 12.00 81 LYS A O 1
ATOM 669 N N . LYS A 1 86 ? 26.047 12.762 26.412 1.00 10.89 82 LYS A N 1
ATOM 670 C CA . LYS A 1 86 ? 24.709 13.177 26.034 1.00 10.43 82 LYS A CA 1
ATOM 671 C C . LYS A 1 86 ? 23.898 11.988 25.523 1.00 9.77 82 LYS A C 1
ATOM 672 O O . LYS A 1 86 ? 22.700 11.846 25.822 1.00 10.29 82 LYS A O 1
ATOM 678 N N . ALA A 1 87 ? 24.555 11.149 24.738 1.00 8.76 83 ALA A N 1
ATOM 679 C CA . ALA A 1 87 ? 23.880 10.011 24.144 1.00 8.41 83 ALA A CA 1
ATOM 680 C C . ALA A 1 87 ? 23.372 9.026 25.184 1.00 8.64 83 ALA A C 1
ATOM 681 O O . ALA A 1 87 ? 22.408 8.314 24.934 1.00 9.62 83 ALA A O 1
ATOM 683 N N . MET A 1 88 ? 24.052 8.939 26.322 1.00 8.61 84 MET A N 1
ATOM 684 C CA . MET A 1 88 ? 23.718 7.917 27.322 1.00 10.39 84 MET A CA 1
ATOM 685 C C . MET A 1 88 ? 22.929 8.457 28.507 1.00 10.81 84 MET A C 1
ATOM 686 O O . MET A 1 88 ? 22.510 7.698 29.372 1.00 12.62 84 MET A O 1
ATOM 691 N N . LYS A 1 89 ? 22.734 9.762 28.549 1.00 11.95 85 LYS A N 1
ATOM 692 C CA . LYS A 1 89 ? 22.088 10.400 29.694 1.00 13.33 85 LYS A CA 1
ATOM 693 C C . LYS A 1 89 ? 20.673 9.868 29.934 1.00 13.36 85 LYS A C 1
ATOM 694 O O . LYS A 1 89 ? 20.282 9.589 31.087 1.00 14.77 85 LYS A O 1
ATOM 700 N N . ASN A 1 90 ? 19.887 9.755 28.866 1.00 13.46 86 ASN A N 1
ATOM 701 C CA . ASN A 1 90 ? 18.529 9.221 28.954 1.00 14.35 86 ASN A CA 1
ATOM 702 C C . ASN A 1 90 ? 18.475 7.948 28.097 1.00 14.08 86 ASN A C 1
ATOM 703 O O . ASN A 1 90 ? 19.358 7.111 28.228 1.00 15.47 86 ASN A O 1
ATOM 708 N N . VAL A 1 91 ? 17.483 7.757 27.239 1.00 12.67 87 VAL A N 1
ATOM 709 C CA . VAL A 1 91 ? 17.477 6.527 26.429 1.00 12.38 87 VAL A CA 1
ATOM 710 C C . VAL A 1 91 ? 18.721 6.569 25.523 1.00 11.16 87 VAL A C 1
ATOM 711 O O . VAL A 1 91 ? 19.012 7.595 24.894 1.00 12.70 87 VAL A O 1
ATOM 715 N N . ASN A 1 92 ? 19.468 5.472 25.453 1.00 10.10 88 ASN A N 1
ATOM 716 C CA . ASN A 1 92 ? 20.694 5.468 24.658 1.00 9.32 88 ASN A CA 1
ATOM 717 C C . ASN A 1 92 ? 20.441 5.849 23.210 1.00 9.10 88 ASN A C 1
ATOM 718 O O . ASN A 1 92 ? 19.605 5.249 22.532 1.00 10.71 88 ASN A O 1
ATOM 723 N N . ASP A 1 93 ? 21.174 6.858 22.749 1.00 8.29 89 ASP A N 1
ATOM 724 C CA . ASP A 1 93 ? 21.137 7.255 21.339 1.00 8.16 89 ASP A CA 1
ATOM 725 C C . ASP A 1 93 ? 22.269 6.494 20.658 1.00 7.27 89 ASP A C 1
ATOM 726 O O . ASP A 1 93 ? 23.457 6.918 20.655 1.00 7.83 89 ASP A O 1
ATOM 731 N N . PHE A 1 94 ? 21.939 5.313 20.135 1.00 7.47 90 PHE A N 1
ATOM 732 C CA . PHE A 1 94 ? 22.951 4.512 19.486 1.00 7.19 90 PHE A CA 1
ATOM 733 C C . PHE A 1 94 ? 23.554 5.209 18.275 1.00 7.13 90 PHE A C 1
ATOM 734 O O . PHE A 1 94 ? 24.721 4.954 17.943 1.00 7.28 90 PHE A O 1
ATOM 742 N N . ARG A 1 95 ? 22.783 6.042 17.580 1.00 7.14 91 ARG A N 1
ATOM 743 C CA . ARG A 1 95 ? 23.364 6.694 16.402 1.00 7.46 91 ARG A CA 1
ATOM 744 C C . ARG A 1 95 ? 24.610 7.498 16.819 1.00 6.74 91 ARG A C 1
ATOM 745 O O . ARG A 1 95 ? 25.642 7.446 16.158 1.00 7.88 91 ARG A O 1
ATOM 753 N N . ALA A 1 96 ? 24.476 8.232 17.926 1.00 7.20 92 ALA A N 1
ATOM 754 C CA . ALA A 1 96 ? 25.554 9.095 18.402 1.00 7.04 92 ALA A CA 1
ATOM 755 C C . ALA A 1 96 ? 26.722 8.269 18.961 1.00 6.90 92 ALA A C 1
ATOM 756 O O . ALA A 1 96 ? 27.899 8.572 18.716 1.00 7.55 92 ALA A O 1
ATOM 758 N N . ILE A 1 97 ? 26.416 7.218 19.736 1.00 6.81 93 ILE A N 1
ATOM 759 C CA . ILE A 1 97 ? 27.496 6.368 20.258 1.00 6.71 93 ILE A CA 1
ATOM 760 C C . ILE A 1 97 ? 28.263 5.717 19.106 1.00 6.56 93 ILE A C 1
ATOM 761 O O . ILE A 1 97 ? 29.497 5.691 19.100 1.00 7.29 93 ILE A O 1
ATOM 766 N N . HIS A 1 98 ? 27.531 5.205 18.129 1.00 6.80 94 HIS A N 1
ATOM 767 C CA . HIS A 1 98 ? 28.141 4.573 16.981 1.00 6.78 94 HIS A CA 1
ATOM 768 C C . HIS A 1 98 ? 29.056 5.519 16.229 1.00 6.83 94 HIS A C 1
ATOM 769 O O . HIS A 1 98 ? 30.172 5.161 15.838 1.00 7.96 94 HIS A O 1
ATOM 776 N N . ASP A 1 99 ? 28.584 6.741 15.997 1.00 7.12 95 ASP A N 1
ATOM 777 C CA . ASP A 1 99 ? 29.421 7.719 15.282 1.00 7.04 95 ASP A CA 1
ATOM 778 C C . ASP A 1 99 ? 30.790 7.845 15.974 1.00 7.69 95 ASP A C 1
ATOM 779 O O . ASP A 1 99 ? 31.864 7.886 15.343 1.00 8.59 95 ASP A O 1
ATOM 784 N N . VAL A 1 100 ? 30.755 7.932 17.294 1.00 7.37 96 VAL A N 1
ATOM 785 C CA . VAL A 1 100 ? 31.955 8.105 18.073 1.00 7.99 96 VAL A CA 1
ATOM 786 C C . VAL A 1 100 ? 32.872 6.894 18.093 1.00 7.63 96 VAL A C 1
ATOM 787 O O . VAL A 1 100 ? 34.073 7.067 17.931 1.00 9.76 96 VAL A O 1
ATOM 791 N N . VAL A 1 101 ? 32.324 5.701 18.351 1.00 7.69 97 VAL A N 1
ATOM 792 C CA . VAL A 1 101 ? 33.177 4.541 18.564 1.00 7.78 97 VAL A CA 1
ATOM 793 C C . VAL A 1 101 ? 33.456 3.741 17.310 1.00 7.33 97 VAL A C 1
ATOM 794 O O . VAL A 1 101 ? 34.458 3.013 17.277 1.00 8.54 97 VAL A O 1
ATOM 798 N N . LEU A 1 102 ? 32.596 3.842 16.298 1.00 7.20 98 LEU A N 1
ATOM 799 C CA . LEU A 1 102 ? 32.823 3.104 15.061 1.00 8.01 98 LEU A CA 1
ATOM 800 C C . LEU A 1 102 ? 33.756 3.847 14.110 1.00 8.36 98 LEU A C 1
ATOM 801 O O . LEU A 1 102 ? 34.490 3.226 13.354 1.00 11.40 98 LEU A O 1
ATOM 806 N N . ILE A 1 103 ? 33.731 5.164 14.139 1.00 8.22 99 ILE A N 1
ATOM 807 C CA . ILE A 1 103 ? 34.559 5.950 13.241 1.00 8.81 99 ILE A CA 1
ATOM 808 C C . ILE A 1 103 ? 35.774 6.436 14.018 1.00 8.17 99 ILE A C 1
ATOM 809 O O . ILE A 1 103 ? 35.881 7.609 14.408 1.00 9.30 99 ILE A O 1
ATOM 814 N N . ALA A 1 104 ? 36.686 5.493 14.260 1.00 9.40 100 ALA A N 1
ATOM 815 C CA . ALA A 1 104 ? 37.769 5.732 15.213 1.00 9.90 100 ALA A CA 1
ATOM 816 C C . ALA A 1 104 ? 38.882 4.744 14.996 1.00 10.54 100 ALA A C 1
ATOM 817 O O . ALA A 1 104 ? 38.634 3.538 14.904 1.00 11.33 100 ALA A O 1
ATOM 819 N N . THR A 1 105 ? 40.099 5.266 14.900 1.00 10.74 101 THR A N 1
ATOM 820 C CA . THR A 1 105 ? 41.285 4.433 14.869 1.00 11.55 101 THR A CA 1
ATOM 821 C C . THR A 1 105 ? 41.530 3.832 16.263 1.00 11.57 101 THR A C 1
ATOM 822 O O . THR A 1 105 ? 40.965 4.306 17.251 1.00 11.02 101 THR A O 1
ATOM 826 N N . PRO A 1 106 ? 42.369 2.791 16.362 1.00 12.28 102 PRO A N 1
ATOM 827 C CA . PRO A 1 106 ? 42.706 2.334 17.717 1.00 12.89 102 PRO A CA 1
ATOM 828 C C . PRO A 1 106 ? 43.238 3.433 18.635 1.00 12.20 102 PRO A C 1
ATOM 829 O O . PRO A 1 106 ? 42.912 3.448 19.815 1.00 12.45 102 PRO A O 1
ATOM 833 N N . ASP A 1 107 ? 44.051 4.341 18.107 1.00 12.66 103 ASP A N 1
ATOM 834 C CA . ASP A 1 107 ? 44.582 5.425 18.940 1.00 13.03 103 ASP A CA 1
ATOM 835 C C . ASP A 1 107 ? 43.487 6.396 19.365 1.00 12.04 103 ASP A C 1
ATOM 836 O O . ASP A 1 107 ? 43.511 6.894 20.486 1.00 12.77 103 ASP A O 1
ATOM 841 N N . GLU A 1 108 ? 42.525 6.688 18.473 1.00 11.41 104 GLU A N 1
ATOM 842 C CA . GLU A 1 108 ? 41.418 7.567 18.837 1.00 11.19 104 GLU A CA 1
ATOM 843 C C . GLU A 1 108 ? 40.581 6.902 19.911 1.00 11.04 104 GLU A C 1
ATOM 844 O O . GLU A 1 108 ? 40.088 7.552 20.817 1.00 11.35 104 GLU A O 1
ATOM 850 N N . ARG A 1 109 ? 40.423 5.586 19.798 1.00 10.74 105 ARG A N 1
ATOM 851 C CA . ARG A 1 109 ? 39.698 4.822 20.800 1.00 11.91 105 ARG A CA 1
ATOM 852 C C . ARG A 1 109 ? 40.390 4.902 22.163 1.00 11.53 105 ARG A C 1
ATOM 853 O O . ARG A 1 109 ? 39.740 5.092 23.177 1.00 11.50 105 ARG A O 1
ATOM 861 N N . LEU A 1 110 ? 41.705 4.715 22.178 1.00 11.53 106 LEU A N 1
ATOM 862 C CA . LEU A 1 110 ? 42.467 4.818 23.416 1.00 11.54 106 LEU A CA 1
ATOM 863 C C . LEU A 1 110 ? 42.396 6.223 24.037 1.00 11.54 106 LEU A C 1
ATOM 864 O O . LEU A 1 110 ? 42.161 6.374 25.243 1.00 12.35 106 LEU A O 1
ATOM 869 N N . LYS A 1 111 ? 42.553 7.247 23.210 1.00 11.61 107 LYS A N 1
ATOM 870 C CA . LYS A 1 111 ? 42.482 8.610 23.714 1.00 11.81 107 LYS A CA 1
ATOM 871 C C . LYS A 1 111 ? 41.083 8.931 24.240 1.00 10.89 107 LYS A C 1
ATOM 872 O O . LYS A 1 111 ? 40.947 9.629 25.239 1.00 10.71 107 LYS A O 1
ATOM 878 N N . LEU A 1 112 ? 40.037 8.448 23.570 1.00 10.72 108 LEU A N 1
ATOM 879 C CA . LEU A 1 112 ? 38.680 8.641 24.066 1.00 11.74 108 LEU A CA 1
ATOM 880 C C . LEU A 1 112 ? 38.528 7.965 25.422 1.00 10.85 108 LEU A C 1
ATOM 881 O O . LEU A 1 112 ? 38.004 8.556 26.345 1.00 11.88 108 LEU A O 1
ATOM 886 N N . ALA A 1 113 ? 38.987 6.720 25.544 1.00 11.29 109 ALA A N 1
ATOM 887 C CA . ALA A 1 113 ? 38.866 5.990 26.816 1.00 11.55 109 ALA A CA 1
ATOM 888 C C . ALA A 1 113 ? 39.530 6.771 27.947 1.00 11.05 109 ALA A C 1
ATOM 889 O O . ALA A 1 113 ? 38.965 6.913 29.036 1.00 12.90 109 ALA A O 1
ATOM 891 N N . GLN A 1 114 ? 40.708 7.298 27.665 1.00 10.79 110 GLN A N 1
ATOM 892 C CA . GLN A 1 114 ? 41.463 8.029 28.672 1.00 11.46 110 GLN A CA 1
ATOM 893 C C . GLN A 1 114 ? 40.761 9.308 29.066 1.00 11.41 110 GLN A C 1
ATOM 894 O O . GLN A 1 114 ? 40.637 9.614 30.253 1.00 13.46 110 GLN A O 1
ATOM 900 N N . ALA A 1 115 ? 40.293 10.062 28.076 1.00 11.31 111 ALA A N 1
ATOM 901 C CA . ALA A 1 115 ? 39.604 11.317 28.329 1.00 11.34 111 ALA A CA 1
ATOM 902 C C . ALA A 1 115 ? 38.287 11.103 29.038 1.00 11.37 111 ALA A C 1
ATOM 903 O O . ALA A 1 115 ? 37.891 11.919 29.890 1.00 12.57 111 ALA A O 1
ATOM 905 N N . TYR A 1 116 ? 37.582 10.038 28.657 1.00 11.04 112 TYR A N 1
ATOM 906 C CA . TYR A 1 116 ? 36.307 9.734 29.261 1.00 11.50 112 TYR A CA 1
ATOM 907 C C . TYR A 1 116 ? 36.471 9.388 30.745 1.00 12.41 112 TYR A C 1
ATOM 908 O O . TYR A 1 116 ? 35.676 9.837 31.572 1.00 13.33 112 TYR A O 1
ATOM 917 N N . LYS A 1 117 ? 37.481 8.576 31.053 1.00 13.01 113 LYS A N 1
ATOM 918 C CA . LYS A 1 117 ? 37.806 8.219 32.442 1.00 14.78 113 LYS A CA 1
ATOM 919 C C . LYS A 1 117 ? 38.216 9.458 33.245 1.00 15.69 113 LYS A C 1
ATOM 920 O O . LYS A 1 117 ? 37.782 9.624 34.374 1.00 17.14 113 LYS A O 1
ATOM 926 N N . GLU A 1 118 ? 39.035 10.322 32.653 1.00 15.71 114 GLU A N 1
ATOM 927 C CA . GLU A 1 118 ? 39.467 11.545 33.343 1.00 16.95 114 GLU A CA 1
ATOM 928 C C . GLU A 1 118 ? 38.265 12.451 33.617 1.00 17.18 114 GLU A C 1
ATOM 929 O O . GLU A 1 118 ? 38.168 13.054 34.687 1.00 18.19 114 GLU A O 1
ATOM 935 N N . LYS A 1 119 ? 37.331 12.532 32.667 1.00 17.27 115 LYS A N 1
ATOM 936 C CA . LYS A 1 119 ? 36.201 13.451 32.800 1.00 17.61 115 LYS A CA 1
ATOM 937 C C . LYS A 1 119 ? 35.132 12.943 33.771 1.00 17.29 115 LYS A C 1
ATOM 938 O O . LYS A 1 119 ? 34.609 13.698 34.603 1.00 18.58 115 LYS A O 1
ATOM 944 N N . THR A 1 120 ? 34.794 11.669 33.644 1.00 16.56 116 THR A N 1
ATOM 945 C CA . THR A 1 120 ? 33.650 11.091 34.339 1.00 16.26 116 THR A CA 1
ATOM 946 C C . THR A 1 120 ? 34.024 10.317 35.591 1.00 17.01 116 THR A C 1
ATOM 947 O O . THR A 1 120 ? 33.160 10.058 36.425 1.00 17.98 116 THR A O 1
ATOM 951 N N . GLY A 1 121 ? 35.298 9.930 35.698 1.00 17.33 117 GLY A N 1
ATOM 952 C CA . GLY A 1 121 ? 35.753 9.047 36.772 1.00 17.43 117 GLY A CA 1
ATOM 953 C C . GLY A 1 121 ? 35.422 7.579 36.566 1.00 17.10 117 GLY A C 1
ATOM 954 O O . GLY A 1 121 ? 35.775 6.736 37.400 1.00 17.87 117 GLY A O 1
ATOM 955 N N . ASN A 1 122 ? 34.715 7.268 35.472 1.00 17.06 118 ASN A N 1
ATOM 956 C CA . ASN A 1 122 ? 34.359 5.899 35.122 1.00 16.79 118 ASN A CA 1
ATOM 957 C C . ASN A 1 122 ? 35.034 5.468 33.836 1.00 15.82 118 ASN A C 1
ATOM 958 O O . ASN A 1 122 ? 35.203 6.278 32.928 1.00 15.84 118 ASN A O 1
ATOM 963 N N . ASP A 1 123 ? 35.386 4.187 33.747 1.00 14.80 119 ASP A N 1
ATOM 964 C CA . ASP A 1 123 ? 35.840 3.587 32.500 1.00 14.65 119 ASP A CA 1
ATOM 965 C C . ASP A 1 123 ? 34.682 3.527 31.516 1.00 13.61 119 ASP A C 1
ATOM 966 O O . ASP A 1 123 ? 33.583 3.105 31.861 1.00 12.87 119 ASP A O 1
ATOM 971 N N . LEU A 1 124 ? 34.946 3.933 30.283 1.00 12.52 120 LEU A N 1
ATOM 972 C CA . LEU A 1 124 ? 33.965 3.848 29.212 1.00 11.71 120 LEU A CA 1
ATOM 973 C C . LEU A 1 124 ? 33.370 2.450 29.068 1.00 11.30 120 LEU A C 1
ATOM 974 O O . LEU A 1 124 ? 32.145 2.289 29.019 1.00 10.73 120 LEU A O 1
ATOM 979 N N . LEU A 1 125 ? 34.233 1.436 29.017 1.00 11.70 121 LEU A N 1
ATOM 980 C CA . LEU A 1 125 ? 33.749 0.061 28.870 1.00 12.56 121 LEU A CA 1
ATOM 981 C C . LEU A 1 125 ? 32.845 -0.341 30.028 1.00 12.12 121 LEU A C 1
ATOM 982 O O . LEU A 1 125 ? 31.845 -1.008 29.812 1.00 11.62 121 LEU A O 1
ATOM 987 N N . GLN A 1 126 ? 33.171 0.089 31.244 1.00 12.21 122 GLN A N 1
ATOM 988 C CA . GLN A 1 126 ? 32.334 -0.260 32.401 1.00 12.69 122 GLN A CA 1
ATOM 989 C C . GLN A 1 126 ? 30.946 0.404 32.331 1.00 11.17 122 GLN A C 1
ATOM 990 O O . GLN A 1 126 ? 29.918 -0.209 32.647 1.00 11.16 122 GLN A O 1
ATOM 996 N N . ASP A 1 127 ? 30.929 1.647 31.854 1.00 10.57 123 ASP A N 1
ATOM 997 C CA . ASP A 1 127 ? 29.646 2.293 31.629 1.00 10.13 123 ASP A CA 1
ATOM 998 C C . ASP A 1 127 ? 28.851 1.590 30.533 1.00 10.24 123 ASP A C 1
ATOM 999 O O . ASP A 1 127 ? 27.627 1.483 30.645 1.00 10.05 123 ASP A O 1
ATOM 1004 N N . PHE A 1 128 ? 29.518 1.109 29.480 1.00 9.50 124 PHE A N 1
ATOM 1005 C CA . PHE A 1 128 ? 28.834 0.268 28.490 1.00 9.30 124 PHE A CA 1
ATOM 1006 C C . PHE A 1 128 ? 28.281 -1.013 29.119 1.00 8.97 124 PHE A C 1
ATOM 1007 O O . PHE A 1 128 ? 27.124 -1.376 28.873 1.00 10.55 124 PHE A O 1
ATOM 1015 N N . VAL A 1 129 ? 29.083 -1.686 29.946 1.00 9.81 125 VAL A N 1
ATOM 1016 C CA . VAL A 1 129 ? 28.635 -2.897 30.628 1.00 10.10 125 VAL A CA 1
ATOM 1017 C C . VAL A 1 129 ? 27.402 -2.605 31.485 1.00 9.62 125 VAL A C 1
ATOM 1018 O O . VAL A 1 129 ? 26.441 -3.361 31.455 1.00 10.15 125 VAL A O 1
ATOM 1022 N N . ASP A 1 130 ? 27.435 -1.508 32.239 1.00 8.99 126 ASP A N 1
ATOM 1023 C CA . ASP A 1 130 ? 26.337 -1.206 33.152 1.00 9.24 126 ASP A CA 1
ATOM 1024 C C . ASP A 1 130 ? 25.076 -0.682 32.448 1.00 8.94 126 ASP A C 1
ATOM 1025 O O . ASP A 1 130 ? 23.962 -0.910 32.934 1.00 9.16 126 ASP A O 1
ATOM 1030 N N . GLN A 1 131 ? 25.248 0.006 31.316 1.00 9.52 127 GLN A N 1
ATOM 1031 C CA . GLN A 1 131 ? 24.152 0.791 30.750 1.00 9.88 127 GLN A CA 1
ATOM 1032 C C . GLN A 1 131 ? 23.659 0.328 29.374 1.00 9.67 127 GLN A C 1
ATOM 1033 O O . GLN A 1 131 ? 22.667 0.860 28.883 1.00 9.93 127 GLN A O 1
ATOM 1039 N N . ILE A 1 132 ? 24.388 -0.597 28.742 1.00 9.92 128 ILE A N 1
ATOM 1040 C CA . ILE A 1 132 ? 24.037 -1.104 27.414 1.00 9.69 128 ILE A CA 1
ATOM 1041 C C . ILE A 1 132 ? 23.945 -2.623 27.441 1.00 9.24 128 ILE A C 1
ATOM 1042 O O . ILE A 1 132 ? 24.946 -3.304 27.222 1.00 9.01 128 ILE A O 1
ATOM 1047 N N . PRO 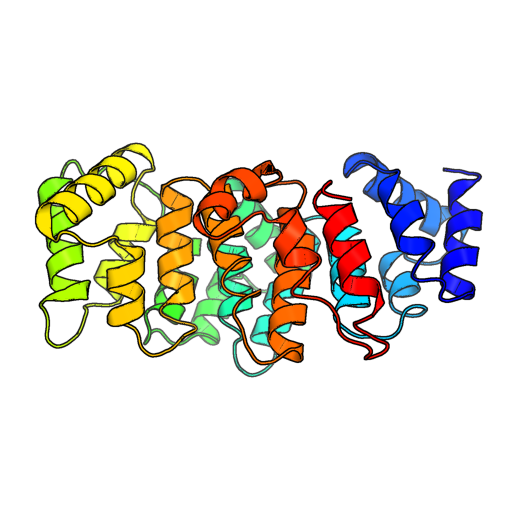A 1 133 ? 22.739 -3.147 27.712 1.00 9.59 129 PRO A N 1
ATOM 1048 C CA . PRO A 1 133 ? 22.551 -4.605 27.660 1.00 10.11 129 PRO A CA 1
ATOM 1049 C C . PRO A 1 133 ? 22.896 -5.122 26.274 1.00 10.46 129 PRO A C 1
ATOM 1050 O O . PRO A 1 133 ? 22.690 -4.420 25.267 1.00 10.27 129 PRO A O 1
ATOM 1054 N N . LEU A 1 134 ? 23.438 -6.337 26.246 1.00 11.40 130 LEU A N 1
ATOM 1055 C CA . LEU A 1 134 ? 23.815 -6.979 24.983 1.00 12.81 130 LEU A CA 1
ATOM 1056 C C . LEU A 1 134 ? 22.681 -7.757 24.376 1.00 13.71 130 LEU A C 1
ATOM 1057 O O . LEU A 1 134 ? 22.405 -8.897 24.775 1.00 15.16 130 LEU A O 1
ATOM 1062 N N . THR A 1 135 ? 21.996 -7.135 23.427 1.00 14.68 131 THR A N 1
ATOM 1063 C CA . THR A 1 135 ? 20.831 -7.752 22.813 1.00 16.30 131 THR A CA 1
ATOM 1064 C C . THR A 1 135 ? 20.972 -7.598 21.287 1.00 16.10 131 THR A C 1
ATOM 1065 O O . THR A 1 135 ? 21.183 -8.560 20.537 1.00 17.44 131 THR A O 1
ATOM 1069 N N . SER A 1 136 ? 20.977 -6.359 20.848 1.00 14.58 132 SER A N 1
ATOM 1070 C CA . SER A 1 136 ? 20.870 -6.032 19.450 1.00 13.49 132 SER A CA 1
ATOM 1071 C C . SER A 1 136 ? 22.228 -5.925 18.773 1.00 11.96 132 SER A C 1
ATOM 1072 O O . SER A 1 136 ? 23.256 -5.802 19.452 1.00 11.27 132 SER A O 1
ATOM 1075 N N . ALA A 1 137 ? 22.222 -5.892 17.437 1.00 10.36 133 ALA A N 1
ATOM 1076 C CA . ALA A 1 137 ? 23.446 -5.544 16.710 1.00 8.76 133 ALA A CA 1
ATOM 1077 C C . ALA A 1 137 ? 23.988 -4.207 17.207 1.00 8.46 133 ALA A C 1
ATOM 1078 O O . ALA A 1 137 ? 25.189 -4.066 17.397 1.00 8.42 133 ALA A O 1
ATOM 1080 N N . ALA A 1 138 ? 23.089 -3.243 17.432 1.00 8.24 134 ALA A N 1
ATOM 1081 C CA . ALA A 1 138 ? 23.523 -1.921 17.895 1.00 8.38 134 ALA A CA 1
ATOM 1082 C C . ALA A 1 138 ? 24.314 -1.987 19.195 1.00 7.54 134 ALA A C 1
ATOM 1083 O O . ALA A 1 138 ? 25.348 -1.334 19.335 1.00 8.15 134 ALA A O 1
ATOM 1085 N N . SER A 1 139 ? 23.828 -2.803 20.125 1.00 8.22 135 SER A N 1
ATOM 1086 C CA . SER A 1 139 ? 24.530 -2.972 21.398 1.00 8.28 135 SER A CA 1
ATOM 1087 C C . SER A 1 139 ? 25.872 -3.679 21.267 1.00 8.04 135 SER A C 1
ATOM 1088 O O . SER A 1 139 ? 26.871 -3.238 21.861 1.00 9.27 135 SER A O 1
ATOM 1091 N N . TYR A 1 140 ? 25.905 -4.760 20.489 1.00 8.59 136 TYR A N 1
ATOM 1092 C CA . TYR A 1 140 ? 27.156 -5.434 20.230 1.00 8.91 136 TYR A CA 1
ATOM 1093 C C . TYR A 1 140 ? 28.167 -4.520 19.560 1.00 8.53 136 TYR A C 1
ATOM 1094 O O . TYR A 1 140 ? 29.354 -4.590 19.860 1.00 8.94 136 TYR A O 1
ATOM 1103 N N . LEU A 1 141 ? 27.737 -3.651 18.643 1.00 7.56 137 LEU A N 1
ATOM 1104 C CA . LEU A 1 141 ? 28.672 -2.721 17.994 1.00 7.71 137 LEU A CA 1
ATOM 1105 C C . LEU A 1 141 ? 29.347 -1.851 19.037 1.00 7.99 137 LEU A C 1
ATOM 1106 O O . LEU A 1 141 ? 30.552 -1.608 18.943 1.00 8.27 137 LEU A O 1
ATOM 1111 N N . CYS A 1 142 ? 28.570 -1.375 20.017 1.00 8.15 138 CYS A N 1
ATOM 1112 C CA . CYS A 1 142 ? 29.145 -0.488 21.034 1.00 8.25 138 CYS A CA 1
ATOM 1113 C C . CYS A 1 142 ? 30.261 -1.190 21.804 1.00 8.33 138 CYS A C 1
ATOM 1114 O O . CYS A 1 142 ? 31.391 -0.680 21.938 1.00 9.40 138 CYS A O 1
ATOM 1117 N N . HIS A 1 143 ? 29.943 -2.371 22.326 1.00 9.00 139 HIS A N 1
ATOM 1118 C CA . HIS A 1 143 ? 30.893 -3.094 23.165 1.00 9.27 139 HIS A CA 1
ATOM 1119 C C . HIS A 1 143 ? 32.104 -3.589 22.372 1.00 8.99 139 HIS A C 1
ATOM 1120 O O . HIS A 1 143 ? 33.259 -3.449 22.793 1.00 9.94 139 HIS A O 1
ATOM 1127 N N . LEU A 1 144 ? 31.844 -4.239 21.241 1.00 8.87 140 LEU A N 1
ATOM 1128 C CA . LEU A 1 144 ? 32.949 -4.853 20.505 1.00 9.01 140 LEU A CA 1
ATOM 1129 C C . LEU A 1 144 ? 33.860 -3.812 19.861 1.00 9.09 140 LEU A C 1
ATOM 1130 O O . LEU A 1 144 ? 35.066 -4.026 19.756 1.00 9.36 140 LEU A O 1
ATOM 1135 N N . ALA A 1 145 ? 33.305 -2.665 19.475 1.00 9.10 141 ALA A N 1
ATOM 1136 C CA . ALA A 1 145 ? 34.127 -1.594 18.920 1.00 10.05 141 ALA A CA 1
ATOM 1137 C C . ALA A 1 145 ? 35.253 -1.195 19.867 1.00 10.38 141 ALA A C 1
ATOM 1138 O O . ALA A 1 145 ? 36.366 -0.896 19.433 1.00 10.84 141 ALA A O 1
ATOM 1140 N N . ILE A 1 146 ? 34.960 -1.156 21.158 1.00 10.70 142 ILE A N 1
ATOM 1141 C CA . ILE A 1 146 ? 35.968 -0.727 22.105 1.00 12.67 142 ILE A CA 1
ATOM 1142 C C . ILE A 1 146 ? 36.806 -1.880 22.680 1.00 12.39 142 ILE A C 1
ATOM 1143 O O . ILE A 1 146 ? 37.895 -1.647 23.179 1.00 13.47 142 ILE A O 1
ATOM 1148 N N . ARG A 1 147 ? 36.325 -3.121 22.573 1.00 12.46 143 ARG A N 1
ATOM 1149 C CA . ARG A 1 147 ? 37.028 -4.287 23.121 1.00 13.58 143 ARG A CA 1
ATOM 1150 C C . ARG A 1 147 ? 37.949 -4.978 22.135 1.00 14.01 143 ARG A C 1
ATOM 1151 O O . ARG A 1 147 ? 38.982 -5.502 22.544 1.00 14.62 143 ARG A O 1
ATOM 1159 N N . GLU A 1 148 ? 37.564 -5.022 20.859 1.00 12.74 144 GLU A N 1
ATOM 1160 C CA . GLU A 1 148 ? 38.202 -5.939 19.921 1.00 13.14 144 GLU A CA 1
ATOM 1161 C C . GLU A 1 148 ? 39.127 -5.248 18.945 1.00 13.30 144 GLU A C 1
ATOM 1162 O O . GLU A 1 148 ? 38.850 -4.136 18.483 1.00 13.48 144 GLU A O 1
ATOM 1168 N N . ASN A 1 149 ? 40.177 -5.976 18.574 1.00 13.20 145 ASN A N 1
ATOM 1169 C CA . ASN A 1 149 ? 41.154 -5.511 17.613 1.00 13.55 145 ASN A CA 1
ATOM 1170 C C . ASN A 1 149 ? 40.950 -6.203 16.276 1.00 12.96 145 ASN A C 1
ATOM 1171 O O . ASN A 1 149 ? 40.212 -7.202 16.178 1.00 13.44 145 ASN A O 1
ATOM 1176 N N A ARG A 1 150 ? 41.565 -5.633 15.241 0.50 12.26 146 ARG A N 1
ATOM 1177 N N B ARG A 1 150 ? 41.656 -5.712 15.272 0.50 12.11 146 ARG A N 1
ATOM 1178 C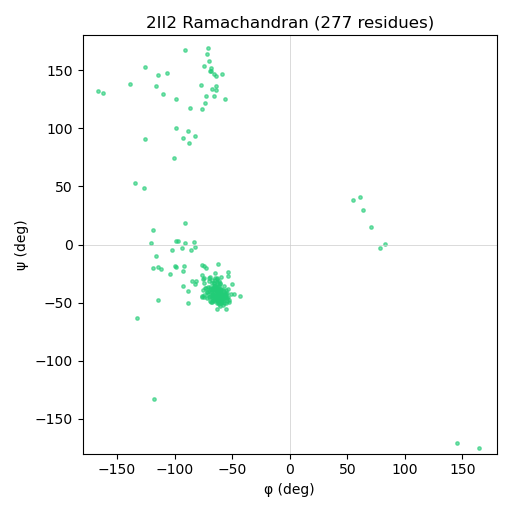 CA A ARG A 1 150 ? 41.537 -6.188 13.887 0.50 12.50 146 ARG A CA 1
ATOM 1179 C CA B ARG A 1 150 ? 41.565 -6.282 13.943 0.50 12.16 146 ARG A CA 1
ATOM 1180 C C A ARG A 1 150 ? 42.721 -7.175 13.744 0.50 12.38 146 ARG A C 1
ATOM 1181 C C B ARG A 1 150 ? 42.759 -7.151 13.630 0.50 12.39 146 ARG A C 1
ATOM 1182 O O A ARG A 1 150 ? 43.840 -6.874 14.173 0.50 12.36 146 ARG A O 1
ATOM 1183 O O B ARG A 1 150 ? 43.912 -6.736 13.772 0.50 13.04 146 ARG A O 1
ATOM 1198 N N . THR A 1 151 ? 42.467 -8.370 13.203 1.00 11.96 147 THR A N 1
ATOM 1199 C CA . THR A 1 151 ? 43.493 -9.374 12.964 1.00 13.14 147 THR A CA 1
ATOM 1200 C C . THR A 1 151 ? 43.102 -10.160 11.721 1.00 11.64 147 THR A C 1
ATOM 1201 O O . THR A 1 151 ? 41.920 -10.408 11.478 1.00 11.00 147 THR A O 1
ATOM 1205 N N . PRO A 1 152 ? 44.098 -10.530 10.906 1.00 11.75 148 PRO A N 1
ATOM 1206 C CA . PRO A 1 152 ? 43.770 -11.337 9.734 1.00 12.08 148 PRO A CA 1
ATOM 1207 C C . PRO A 1 152 ? 43.245 -12.714 10.117 1.00 12.24 148 PRO A C 1
ATOM 1208 O O . PRO A 1 152 ? 43.705 -13.293 11.113 1.00 13.05 148 PRO A O 1
ATOM 1212 N N . ARG A 1 153 ? 42.320 -13.252 9.313 1.00 10.94 149 ARG A N 1
ATOM 1213 C CA . ARG A 1 153 ? 41.808 -14.610 9.521 1.00 11.36 149 ARG A CA 1
ATOM 1214 C C . ARG A 1 153 ? 42.163 -15.556 8.404 1.00 11.32 149 ARG A C 1
ATOM 1215 O O . ARG A 1 153 ? 42.072 -16.756 8.598 1.00 12.60 149 ARG A O 1
ATOM 1223 N N . GLY A 1 154 ? 42.510 -15.043 7.222 1.00 10.83 150 GLY A N 1
ATOM 1224 C CA . GLY A 1 154 ? 42.837 -15.940 6.105 1.00 11.21 150 GLY A CA 1
ATOM 1225 C C . GLY A 1 154 ? 41.660 -16.798 5.677 1.00 11.05 150 GLY A C 1
ATOM 1226 O O . GLY A 1 154 ? 41.829 -17.916 5.213 1.00 11.59 150 GLY A O 1
ATOM 1227 N N . SER A 1 155 ? 40.446 -16.279 5.859 1.00 10.38 151 SER A N 1
ATOM 1228 C CA . SER A 1 155 ? 39.237 -17.036 5.526 1.00 10.52 151 SER A CA 1
ATOM 1229 C C . SER A 1 155 ? 38.237 -16.159 4.760 1.00 9.89 151 SER A C 1
ATOM 1230 O O . SER A 1 155 ? 37.054 -16.075 5.126 1.00 10.49 151 SER A O 1
ATOM 1233 N N . VAL A 1 156 ? 38.683 -15.529 3.681 1.00 10.09 152 VAL A N 1
ATOM 1234 C CA . VAL A 1 156 ? 37.911 -14.482 3.014 1.00 9.96 152 VAL A CA 1
ATOM 1235 C C . VAL A 1 156 ? 36.638 -15.089 2.431 1.00 9.24 152 VAL A C 1
ATOM 1236 O O . VAL A 1 156 ? 35.538 -14.542 2.627 1.00 9.62 152 VAL A O 1
ATOM 1240 N N . ALA A 1 157 ? 36.761 -16.244 1.764 1.00 11.04 153 ALA A N 1
ATOM 1241 C CA . ALA A 1 157 ? 35.574 -16.868 1.133 1.00 11.49 153 ALA A CA 1
ATOM 1242 C C . ALA A 1 157 ? 34.527 -17.253 2.161 1.00 11.56 153 ALA A C 1
ATOM 1243 O O . ALA A 1 157 ? 33.311 -16.979 2.000 1.00 12.13 153 ALA A O 1
ATOM 1245 N N . SER A 1 158 ? 34.990 -17.917 3.217 1.00 11.02 154 SER A N 1
ATOM 1246 C CA . SER A 1 158 ? 34.047 -18.352 4.232 1.00 11.01 154 SER A CA 1
ATOM 1247 C C . SER A 1 158 ? 33.436 -17.168 4.990 1.00 9.90 154 SER A C 1
ATOM 1248 O O . SER A 1 158 ? 32.264 -17.224 5.369 1.00 10.27 154 SER A O 1
ATOM 1251 N N . ASP A 1 159 ? 34.191 -16.087 5.177 1.00 8.24 155 ASP A N 1
ATOM 1252 C CA . ASP A 1 159 ? 33.657 -14.912 5.843 1.00 9.11 155 ASP A CA 1
ATOM 1253 C C . ASP A 1 159 ? 32.561 -14.253 5.006 1.00 8.90 155 ASP A C 1
ATOM 1254 O O . ASP A 1 159 ? 31.546 -13.799 5.538 1.00 8.16 155 ASP A O 1
ATOM 1259 N N . ALA A 1 160 ? 32.757 -14.193 3.696 1.00 9.47 156 ALA A N 1
ATOM 1260 C CA . ALA A 1 160 ? 31.701 -13.711 2.823 1.00 9.95 156 ALA A CA 1
ATOM 1261 C C . ALA A 1 160 ? 30.423 -14.568 2.923 1.00 9.43 156 ALA A C 1
ATOM 1262 O O . ALA A 1 160 ? 29.321 -14.038 2.921 1.00 10.29 156 ALA A O 1
ATOM 1264 N N . GLU A 1 161 ? 30.604 -15.890 3.037 1.00 9.91 157 GLU A N 1
ATOM 1265 C CA . GLU A 1 161 ? 29.487 -16.789 3.218 1.00 10.67 157 GLU A CA 1
ATOM 1266 C C . GLU A 1 161 ? 28.791 -16.567 4.573 1.00 9.47 157 GLU A C 1
ATOM 1267 O O . GLU A 1 161 ? 27.580 -16.641 4.644 1.00 10.15 157 GLU A O 1
ATOM 1273 N N . VAL A 1 162 ? 29.544 -16.256 5.630 1.00 8.95 158 VAL A N 1
ATOM 1274 C CA . VAL A 1 162 ? 28.962 -15.966 6.939 1.00 9.37 158 VAL A CA 1
ATOM 1275 C C . VAL A 1 162 ? 28.053 -14.734 6.797 1.00 8.36 158 VAL A C 1
ATOM 1276 O O . VAL A 1 162 ? 26.918 -14.708 7.324 1.00 8.73 158 VAL A O 1
ATOM 1280 N N . LEU A 1 163 ? 28.525 -13.705 6.095 1.00 9.21 159 LEU A N 1
ATOM 1281 C CA . LEU A 1 163 ? 27.677 -12.547 5.868 1.00 8.94 159 LEU A CA 1
ATOM 1282 C C . LEU A 1 163 ? 26.442 -12.870 5.033 1.00 8.48 159 LEU A C 1
ATOM 1283 O O . LEU A 1 163 ? 25.347 -12.417 5.351 1.00 9.09 159 LEU A O 1
ATOM 1288 N N . LYS A 1 164 ? 26.586 -13.642 3.954 1.00 8.78 160 LYS A N 1
ATOM 1289 C CA . LYS A 1 164 ? 25.417 -13.996 3.158 1.00 9.85 160 LYS A CA 1
ATOM 1290 C C . LYS A 1 164 ? 24.439 -14.786 4.011 1.00 9.74 160 LYS A C 1
ATOM 1291 O O . LYS A 1 164 ? 23.230 -14.531 4.000 1.00 10.55 160 LYS A O 1
ATOM 1297 N N . HIS A 1 165 ? 24.947 -15.756 4.756 1.00 10.10 161 HIS A N 1
ATOM 1298 C CA . HIS A 1 165 ? 24.061 -16.601 5.536 1.00 10.53 161 HIS A CA 1
ATOM 1299 C C . HIS A 1 165 ? 23.254 -15.799 6.552 1.00 10.09 161 HIS A C 1
ATOM 1300 O O . HIS A 1 165 ? 22.038 -15.944 6.665 1.00 10.58 161 HIS A O 1
ATOM 1307 N N . ASN A 1 166 ? 23.956 -14.953 7.297 1.00 8.34 162 ASN A N 1
ATOM 1308 C CA . ASN A 1 166 ? 23.294 -14.203 8.348 1.00 8.63 162 ASN A CA 1
ATOM 1309 C C . ASN A 1 166 ? 22.450 -13.063 7.839 1.00 9.09 162 ASN A C 1
ATOM 1310 O O . ASN A 1 166 ? 21.340 -12.858 8.337 1.00 9.44 162 ASN A O 1
ATOM 1315 N N . LEU A 1 167 ? 22.922 -12.360 6.816 1.00 8.52 163 LEU A N 1
ATOM 1316 C CA . LEU A 1 167 ? 22.176 -11.189 6.335 1.00 8.70 163 LEU A CA 1
ATOM 1317 C C . LEU A 1 167 ? 21.027 -11.524 5.414 1.00 8.60 163 LEU A C 1
ATOM 1318 O O . LEU A 1 167 ? 20.048 -10.791 5.379 1.00 10.29 163 LEU A O 1
ATOM 1323 N N . ILE A 1 168 ? 21.163 -12.606 4.651 1.00 9.77 164 ILE A N 1
ATOM 1324 C CA . ILE A 1 168 ? 20.171 -12.909 3.635 1.00 9.95 164 ILE A CA 1
ATOM 1325 C C . ILE A 1 168 ? 19.393 -14.188 3.919 1.00 10.23 164 ILE A C 1
ATOM 1326 O O . ILE A 1 168 ? 18.167 -14.172 3.845 1.00 11.65 164 ILE A O 1
ATOM 1331 N N . ASP A 1 169 ? 20.093 -15.270 4.252 1.00 10.82 165 ASP A N 1
ATOM 1332 C CA . ASP A 1 169 ? 19.486 -16.601 4.229 1.00 11.91 165 ASP A CA 1
ATOM 1333 C C . ASP A 1 169 ? 18.799 -17.046 5.514 1.00 11.45 165 ASP A C 1
ATOM 1334 O O . ASP A 1 169 ? 17.751 -17.705 5.453 1.00 12.33 165 ASP A O 1
ATOM 1339 N N . ALA A 1 170 ? 19.396 -16.733 6.661 1.00 11.02 166 ALA A N 1
ATOM 1340 C CA . ALA A 1 170 ? 18.931 -17.263 7.959 1.00 11.63 166 ALA A CA 1
ATOM 1341 C C . ALA A 1 170 ? 17.580 -16.691 8.342 1.00 11.51 166 ALA A C 1
ATOM 1342 O O . ALA A 1 170 ? 17.282 -15.588 7.938 1.00 12.10 166 ALA A O 1
ATOM 1344 N N . ASP A 1 171 ? 16.776 -17.432 9.115 1.00 12.42 167 ASP A N 1
ATOM 1345 C CA . ASP A 1 171 ? 15.546 -16.860 9.686 1.00 12.44 167 ASP A CA 1
ATOM 1346 C C . ASP A 1 171 ? 15.881 -15.615 10.504 1.00 12.10 167 ASP A C 1
ATOM 1347 O O . ASP A 1 171 ? 15.190 -14.600 10.419 1.00 12.51 167 ASP A O 1
ATOM 1352 N N . GLU A 1 172 ? 16.925 -15.707 11.324 1.00 12.72 168 GLU A N 1
ATOM 1353 C CA . GLU A 1 172 ? 17.386 -14.564 12.124 1.00 13.48 168 GLU A CA 1
ATOM 1354 C C . GLU A 1 172 ? 18.902 -14.519 12.110 1.00 12.13 168 GLU A C 1
ATOM 1355 O O . GLU A 1 172 ? 19.553 -15.548 12.244 1.00 13.06 168 GLU A O 1
ATOM 1361 N N . PRO A 1 173 ? 19.470 -13.314 11.975 1.00 11.61 169 PRO A N 1
ATOM 1362 C CA . PRO A 1 173 ? 20.928 -13.216 12.001 1.00 11.41 169 PRO A CA 1
ATOM 1363 C C . PRO A 1 173 ? 21.501 -13.518 13.376 1.00 10.89 169 PRO A C 1
ATOM 1364 O O . PRO A 1 173 ? 20.850 -13.256 14.387 1.00 12.41 169 PRO A O 1
ATOM 1368 N N . ASP A 1 174 ? 22.716 -14.063 13.404 1.00 10.14 170 ASP A N 1
ATOM 1369 C CA . ASP A 1 174 ? 23.521 -14.128 14.630 1.00 10.21 170 ASP A CA 1
ATOM 1370 C C . ASP A 1 174 ? 24.189 -12.759 14.733 1.00 9.45 170 ASP A C 1
ATOM 1371 O O . ASP A 1 174 ? 25.229 -12.518 14.119 1.00 9.90 170 ASP A O 1
ATOM 1376 N N . HIS A 1 175 ? 23.556 -11.852 15.467 1.00 9.93 171 HIS A N 1
ATOM 1377 C CA . HIS A 1 175 ? 24.032 -10.464 15.496 1.00 9.67 171 HIS A CA 1
ATOM 1378 C C . HIS A 1 175 ? 25.470 -10.349 15.970 1.00 8.87 171 HIS A C 1
ATOM 1379 O O . HIS A 1 175 ? 26.273 -9.606 15.400 1.00 9.33 171 HIS A O 1
ATOM 1386 N N . GLU A 1 176 ? 25.791 -11.089 17.029 1.00 9.21 172 GLU A N 1
ATOM 1387 C CA . GLU A 1 176 ? 27.141 -11.035 17.572 1.00 9.19 172 GLU A CA 1
ATOM 1388 C C . GLU A 1 176 ? 28.167 -11.497 16.537 1.00 8.66 172 GLU A C 1
ATOM 1389 O O . GLU A 1 176 ? 29.190 -10.849 16.359 1.00 9.61 172 GLU A O 1
ATOM 1395 N N . ALA A 1 177 ? 27.872 -12.585 15.830 1.00 9.10 173 ALA A N 1
ATOM 1396 C CA . ALA A 1 177 ? 28.813 -13.102 14.830 1.00 8.70 173 ALA A CA 1
ATOM 1397 C C . ALA A 1 177 ? 29.026 -12.073 13.709 1.00 8.10 173 ALA A C 1
ATOM 1398 O O . ALA A 1 177 ? 30.142 -11.913 13.212 1.00 7.94 173 ALA A O 1
ATOM 1400 N N . VAL A 1 178 ? 27.949 -11.397 13.283 1.00 8.51 174 VAL A N 1
ATOM 1401 C CA . VAL A 1 178 ? 28.074 -10.420 12.209 1.00 7.91 174 VAL A CA 1
ATOM 1402 C C . VAL A 1 178 ? 28.913 -9.240 12.660 1.00 8.06 174 VAL A C 1
ATOM 1403 O O . VAL A 1 178 ? 29.816 -8.819 11.947 1.00 7.78 174 VAL A O 1
ATOM 1407 N N . VAL A 1 179 ? 28.610 -8.710 13.842 1.00 7.83 175 VAL A N 1
ATOM 1408 C CA . VAL A 1 179 ? 29.336 -7.578 14.359 1.00 7.21 175 VAL A CA 1
ATOM 1409 C C . VAL A 1 179 ? 30.805 -7.962 14.552 1.00 7.39 175 VAL A C 1
ATOM 1410 O O . VAL A 1 179 ? 31.714 -7.210 14.158 1.00 7.70 175 VAL A O 1
ATOM 1414 N N . ARG A 1 180 ? 31.074 -9.117 15.164 1.00 7.20 176 ARG A N 1
ATOM 1415 C CA . ARG A 1 180 ? 32.448 -9.521 15.409 1.00 8.00 176 ARG A CA 1
ATOM 1416 C C . ARG A 1 180 ? 33.208 -9.618 14.105 1.00 8.01 176 ARG A C 1
ATOM 1417 O O . ARG A 1 180 ? 34.349 -9.135 14.023 1.00 8.24 176 ARG A O 1
ATOM 1425 N N . LEU A 1 181 ? 32.583 -10.246 13.095 1.00 7.71 177 LEU A N 1
ATOM 1426 C CA . LEU A 1 181 ? 33.262 -10.367 11.794 1.00 7.89 177 LEU A CA 1
ATOM 1427 C C . LEU A 1 181 ? 33.690 -9.015 11.246 1.00 8.16 177 LEU A C 1
ATOM 1428 O O . LEU A 1 181 ? 34.869 -8.813 10.886 1.00 8.52 177 LEU A O 1
ATOM 1433 N N . ILE A 1 182 ? 32.742 -8.084 11.229 1.00 7.84 178 ILE A N 1
ATOM 1434 C CA . ILE A 1 182 ? 33.033 -6.775 10.647 1.00 7.77 178 ILE A CA 1
ATOM 1435 C C . ILE A 1 182 ? 34.064 -6.001 11.477 1.00 8.25 178 ILE A C 1
ATOM 1436 O O . ILE A 1 182 ? 35.054 -5.494 10.946 1.00 8.36 178 ILE A O 1
ATOM 1441 N N . ILE A 1 183 ? 33.829 -5.931 12.789 1.00 7.88 179 ILE A N 1
ATOM 1442 C CA . ILE A 1 183 ? 34.684 -5.133 13.669 1.00 9.13 179 ILE A CA 1
ATOM 1443 C C . ILE A 1 183 ? 36.130 -5.624 13.772 1.00 8.70 179 ILE A C 1
ATOM 1444 O O . ILE A 1 183 ? 37.039 -4.809 14.005 1.00 10.50 179 ILE A O 1
ATOM 1449 N N . THR A 1 184 ? 36.341 -6.928 13.598 1.00 8.40 180 THR A N 1
ATOM 1450 C CA . THR A 1 184 ? 37.683 -7.482 13.727 1.00 9.04 180 THR A CA 1
ATOM 1451 C C . THR A 1 184 ? 38.387 -7.684 12.396 1.00 8.51 180 THR A C 1
ATOM 1452 O O . THR A 1 184 ? 39.510 -8.184 12.379 1.00 9.66 180 THR A O 1
ATOM 1456 N N . SER A 1 185 ? 37.776 -7.296 11.283 1.00 8.73 181 SER A N 1
ATOM 1457 C CA . SER A 1 185 ? 38.418 -7.482 9.981 1.00 7.42 181 SER A CA 1
ATOM 1458 C C . SER A 1 185 ? 39.472 -6.444 9.758 1.00 8.20 181 SER A C 1
ATOM 1459 O O . SER A 1 185 ? 39.243 -5.262 10.003 1.00 10.17 181 SER A O 1
ATOM 1462 N N . THR A 1 186 ? 40.609 -6.878 9.219 1.00 9.09 182 THR A N 1
ATOM 1463 C CA . THR A 1 186 ? 41.544 -5.901 8.692 1.00 9.19 182 THR A CA 1
ATOM 1464 C C . THR A 1 186 ? 40.972 -5.255 7.421 1.00 9.27 182 THR A C 1
ATOM 1465 O O . THR A 1 186 ? 40.126 -5.843 6.741 1.00 9.55 182 THR A O 1
ATOM 1469 N N . ALA A 1 187 ? 41.471 -4.073 7.086 1.00 10.94 183 ALA A N 1
ATOM 1470 C CA . ALA A 1 187 ? 41.018 -3.403 5.865 1.00 11.10 183 ALA A CA 1
ATOM 1471 C C . ALA A 1 187 ? 41.342 -4.240 4.633 1.00 11.25 183 ALA A C 1
ATOM 1472 O O . ALA A 1 187 ? 40.533 -4.334 3.713 1.00 11.54 183 ALA A O 1
ATOM 1474 N N . ASP A 1 188 ? 42.524 -4.844 4.602 1.00 11.63 184 ASP A N 1
ATOM 1475 C CA . ASP A 1 188 ? 42.910 -5.619 3.427 1.00 12.27 184 ASP A CA 1
ATOM 1476 C C . ASP A 1 188 ? 41.980 -6.806 3.226 1.00 11.99 184 ASP A C 1
ATOM 1477 O O . ASP A 1 188 ? 41.489 -7.041 2.117 1.00 12.75 184 ASP A O 1
ATOM 1482 N N . GLU A 1 189 ? 41.764 -7.592 4.282 1.00 10.28 185 GLU A N 1
ATOM 1483 C CA . GLU A 1 189 ? 40.875 -8.731 4.139 1.00 8.92 185 GLU A CA 1
ATOM 1484 C C . GLU A 1 189 ? 39.434 -8.303 3.887 1.00 8.83 185 GLU A C 1
ATOM 1485 O O . GLU A 1 189 ? 38.733 -8.936 3.103 1.00 9.48 185 GLU A O 1
ATOM 1491 N N . TYR A 1 190 ? 38.980 -7.232 4.549 1.00 7.99 186 TYR A N 1
ATOM 1492 C CA . TYR A 1 190 ? 37.605 -6.834 4.360 1.00 7.35 186 TYR A CA 1
ATOM 1493 C C . TYR A 1 190 ? 37.282 -6.372 2.930 1.00 8.54 186 TYR A C 1
ATOM 1494 O O . TYR A 1 190 ? 36.187 -6.624 2.433 1.00 7.93 186 TYR A O 1
ATOM 1503 N N . LYS A 1 191 ? 38.230 -5.696 2.282 1.00 9.94 187 LYS A N 1
ATOM 1504 C CA . LYS A 1 191 ? 38.011 -5.308 0.891 1.00 11.11 187 LYS A CA 1
ATOM 1505 C C . LYS A 1 191 ? 37.709 -6.571 0.061 1.00 9.88 187 LYS A C 1
ATOM 1506 O O . LYS A 1 191 ? 36.816 -6.569 -0.812 1.00 10.16 187 LYS A O 1
ATOM 1512 N N . GLU A 1 192 ? 38.458 -7.648 0.336 1.00 9.71 188 GLU A N 1
ATOM 1513 C CA . GLU A 1 192 ? 38.244 -8.905 -0.361 1.00 9.57 188 GLU A CA 1
ATOM 1514 C C . GLU A 1 192 ? 36.917 -9.595 0.024 1.00 9.46 188 GLU A C 1
ATOM 1515 O O . GLU A 1 192 ? 36.215 -10.142 -0.840 1.00 9.51 188 GLU A O 1
ATOM 1521 N N . ILE A 1 193 ? 36.562 -9.560 1.317 1.00 8.33 189 ILE A N 1
ATOM 1522 C CA . ILE A 1 193 ? 35.314 -10.133 1.792 1.00 8.10 189 ILE A CA 1
ATOM 1523 C C . ILE A 1 193 ? 34.136 -9.429 1.128 1.00 8.12 189 ILE A C 1
ATOM 1524 O O . ILE A 1 193 ? 33.187 -10.085 0.664 1.00 8.95 189 ILE A O 1
ATOM 1529 N N . ASN A 1 194 ? 34.222 -8.095 1.080 1.00 7.61 190 ASN A N 1
ATOM 1530 C CA . ASN A 1 194 ? 33.196 -7.295 0.469 1.00 8.04 190 ASN A CA 1
ATOM 1531 C C . ASN A 1 194 ? 32.993 -7.645 -1.004 1.00 8.37 190 ASN A C 1
ATOM 1532 O O . ASN A 1 194 ? 31.854 -7.840 -1.460 1.00 8.38 190 ASN A O 1
ATOM 1537 N N . HIS A 1 195 ? 34.084 -7.734 -1.747 1.00 8.83 191 HIS A N 1
ATOM 1538 C CA . HIS A 1 195 ? 33.967 -8.090 -3.143 1.00 8.44 191 HIS A CA 1
ATOM 1539 C C . HIS A 1 195 ? 33.363 -9.471 -3.314 1.00 8.57 191 HIS A C 1
ATOM 1540 O O . HIS A 1 195 ? 32.478 -9.672 -4.160 1.00 9.15 191 HIS A O 1
ATOM 1547 N N . ARG A 1 196 ? 33.819 -10.431 -2.506 1.00 8.87 192 ARG A N 1
ATOM 1548 C CA . ARG A 1 196 ? 33.296 -11.802 -2.633 1.00 9.01 192 ARG A CA 1
ATOM 1549 C C . ARG A 1 196 ? 31.800 -11.825 -2.323 1.00 8.79 192 ARG A C 1
ATOM 1550 O O . ARG A 1 196 ? 31.041 -12.557 -2.988 1.00 9.44 192 ARG A O 1
ATOM 1558 N N . PHE A 1 197 ? 31.371 -11.037 -1.328 1.00 8.52 193 PHE A N 1
ATOM 1559 C CA . PHE A 1 197 ? 29.949 -10.990 -0.998 1.00 8.65 193 PHE A CA 1
ATOM 1560 C C . PHE A 1 197 ? 29.159 -10.492 -2.202 1.00 8.13 193 PHE A C 1
ATOM 1561 O O . PHE A 1 197 ? 28.105 -11.015 -2.521 1.00 8.69 193 PHE A O 1
ATOM 1569 N N . GLU A 1 198 ? 29.651 -9.458 -2.866 1.00 9.53 194 GLU A N 1
ATOM 1570 C CA . GLU A 1 198 ? 28.944 -8.881 -4.021 1.00 9.30 194 GLU A CA 1
ATOM 1571 C C . GLU A 1 198 ? 28.845 -9.916 -5.139 1.00 9.83 194 GLU A C 1
ATOM 1572 O O . GLU A 1 198 ? 27.808 -10.045 -5.784 1.00 10.73 194 GLU A O 1
ATOM 1578 N N . VAL A 1 199 ? 29.907 -10.687 -5.349 1.00 10.07 195 VAL A N 1
ATOM 1579 C CA . VAL A 1 199 ? 29.909 -11.703 -6.383 1.00 10.77 195 VAL A CA 1
ATOM 1580 C C . VAL A 1 199 ? 28.926 -12.823 -6.018 1.00 11.34 195 VAL A C 1
ATOM 1581 O O . VAL A 1 199 ? 28.142 -13.274 -6.850 1.00 11.88 195 VAL A O 1
ATOM 1585 N N . LEU A 1 200 ? 28.981 -13.273 -4.772 1.00 10.93 196 LEU A N 1
ATOM 1586 C CA . LEU A 1 200 ? 28.122 -14.357 -4.294 1.00 12.27 196 LEU A CA 1
ATOM 1587 C C . LEU A 1 200 ? 26.621 -14.034 -4.337 1.00 11.60 196 LEU A C 1
ATOM 1588 O O . LEU A 1 200 ? 25.771 -14.906 -4.601 1.00 12.00 196 LEU A O 1
ATOM 1593 N N . THR A 1 201 ? 26.273 -12.783 -4.049 1.00 10.90 197 THR A N 1
ATOM 1594 C CA . THR A 1 201 ? 24.871 -12.445 -3.816 1.00 11.12 197 THR A CA 1
ATOM 1595 C C . THR A 1 201 ? 24.232 -11.553 -4.877 1.00 11.41 197 THR A C 1
ATOM 1596 O O . THR A 1 201 ? 23.001 -11.468 -4.960 1.00 12.65 197 THR A O 1
ATOM 1600 N N . GLY A 1 202 ? 25.066 -10.837 -5.625 1.00 10.80 198 GLY A N 1
ATOM 1601 C CA . GLY A 1 202 ? 24.598 -9.786 -6.511 1.00 11.85 198 GLY A CA 1
ATOM 1602 C C . GLY A 1 202 ? 24.078 -8.558 -5.792 1.00 12.21 198 GLY A C 1
ATOM 1603 O O . GLY A 1 202 ? 23.476 -7.695 -6.404 1.00 13.75 198 GLY A O 1
ATOM 1604 N N . LYS A 1 203 ? 24.390 -8.452 -4.500 1.00 10.81 199 LYS A N 1
ATOM 1605 C CA . LYS A 1 203 ? 23.966 -7.332 -3.679 1.00 10.70 199 LYS A CA 1
ATOM 1606 C C . LYS A 1 203 ? 25.157 -6.679 -3.011 1.00 9.38 199 LYS A C 1
ATOM 1607 O O . LYS A 1 203 ? 26.161 -7.343 -2.714 1.00 10.92 199 LYS A O 1
ATOM 1613 N N . SER A 1 204 ? 25.014 -5.390 -2.716 1.00 9.78 200 SER A N 1
ATOM 1614 C CA . SER A 1 204 ? 25.928 -4.738 -1.806 1.00 9.19 200 SER A CA 1
ATOM 1615 C C . SER A 1 204 ? 25.623 -5.181 -0.369 1.00 8.09 200 SER A C 1
ATOM 1616 O O . SER A 1 204 ? 24.496 -5.558 -0.015 1.00 8.71 200 SER A O 1
ATOM 1619 N N . VAL A 1 205 ? 26.668 -5.119 0.448 1.00 7.77 201 VAL A N 1
ATOM 1620 C CA . VAL A 1 205 ? 26.517 -5.392 1.866 1.00 7.53 201 VAL A CA 1
ATOM 1621 C C . VAL A 1 205 ? 25.548 -4.377 2.461 1.00 7.14 201 VAL A C 1
ATOM 1622 O O . VAL A 1 205 ? 24.717 -4.744 3.279 1.00 7.78 201 VAL A O 1
ATOM 1626 N N . GLN A 1 206 ? 25.662 -3.107 2.058 1.00 7.30 202 GLN A N 1
ATOM 1627 C CA . GLN A 1 206 ? 24.730 -2.092 2.561 1.00 7.87 202 GLN A CA 1
ATOM 1628 C C . GLN A 1 206 ? 23.283 -2.506 2.306 1.00 8.17 202 GLN A C 1
ATOM 1629 O O . GLN A 1 206 ? 22.434 -2.433 3.198 1.00 8.13 202 GLN A O 1
ATOM 1635 N N . GLU A 1 207 ? 22.985 -2.916 1.078 1.00 8.08 203 GLU A N 1
ATOM 1636 C CA . GLU A 1 207 ? 21.619 -3.276 0.739 1.00 9.52 203 GLU A CA 1
ATOM 1637 C C . GLU A 1 207 ? 21.146 -4.455 1.581 1.00 8.23 203 GLU A C 1
ATOM 1638 O O . GLU A 1 207 ? 20.022 -4.465 2.086 1.00 9.49 203 GLU A O 1
ATOM 1644 N N . ALA A 1 208 ? 22.017 -5.456 1.705 1.00 8.00 204 ALA A N 1
ATOM 1645 C CA . ALA A 1 208 ? 21.677 -6.641 2.495 1.00 8.71 204 ALA A CA 1
ATOM 1646 C C . ALA A 1 208 ? 21.408 -6.273 3.963 1.00 8.47 204 ALA A C 1
ATOM 1647 O O . ALA A 1 208 ? 20.449 -6.759 4.552 1.00 8.65 204 ALA A O 1
ATOM 1649 N N . ILE A 1 209 ? 22.254 -5.419 4.535 1.00 7.52 205 ILE A N 1
ATOM 1650 C CA . ILE A 1 209 ? 22.000 -4.956 5.904 1.00 8.11 205 ILE A CA 1
ATOM 1651 C C . ILE A 1 209 ? 20.666 -4.208 6.021 1.00 7.73 205 ILE A C 1
ATOM 1652 O O . ILE A 1 209 ? 19.900 -4.439 6.941 1.00 8.53 205 ILE A O 1
ATOM 1657 N N . GLU A 1 210 ? 20.441 -3.262 5.117 1.00 8.28 206 GLU A N 1
ATOM 1658 C CA . GLU A 1 210 ? 19.284 -2.398 5.243 1.00 9.29 206 GLU A CA 1
ATOM 1659 C C . GLU A 1 210 ? 17.987 -3.161 5.002 1.00 9.46 206 GLU A C 1
ATOM 1660 O O . GLU A 1 210 ? 16.959 -2.819 5.587 1.00 10.51 206 GLU A O 1
ATOM 1666 N N . THR A 1 211 ? 18.056 -4.221 4.200 1.00 9.63 207 THR A N 1
ATOM 1667 C CA . THR A 1 211 ? 16.887 -5.077 4.015 1.00 10.77 207 THR A CA 1
ATOM 1668 C C . THR A 1 21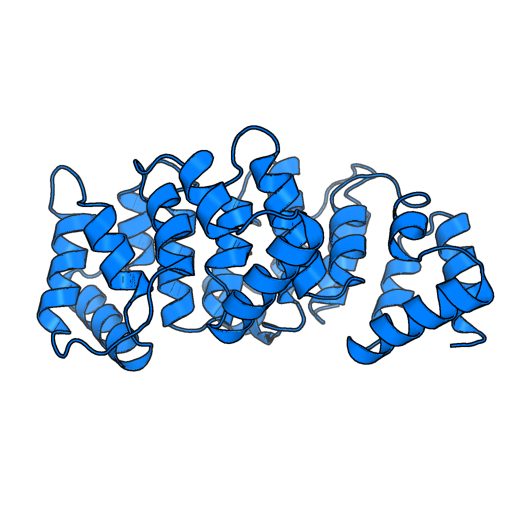1 ? 16.604 -5.914 5.257 1.00 10.09 207 THR A C 1
ATOM 1669 O O . THR A 1 211 ? 15.431 -6.082 5.656 1.00 11.71 207 THR A O 1
ATOM 1673 N N . ARG A 1 212 ? 17.668 -6.427 5.873 1.00 10.54 208 ARG A N 1
ATOM 1674 C CA . ARG A 1 212 ? 17.514 -7.338 7.008 1.00 10.36 208 ARG A CA 1
ATOM 1675 C C . ARG A 1 212 ? 17.094 -6.627 8.289 1.00 10.47 208 ARG A C 1
ATOM 1676 O O . ARG A 1 212 ? 16.289 -7.135 9.046 1.00 12.32 208 ARG A O 1
ATOM 1684 N N . TYR A 1 213 ? 17.718 -5.493 8.565 1.00 9.36 209 TYR A N 1
ATOM 1685 C CA . TYR A 1 213 ? 17.542 -4.831 9.863 1.00 10.26 209 TYR A CA 1
ATOM 1686 C C . TYR A 1 213 ? 16.535 -3.721 9.761 1.00 10.77 209 TYR A C 1
ATOM 1687 O O . TYR A 1 213 ? 16.824 -2.641 9.262 1.00 12.20 209 TYR A O 1
ATOM 1696 N N . ALA A 1 214 ? 15.313 -4.016 10.195 1.00 11.56 210 ALA A N 1
ATOM 1697 C CA . ALA A 1 214 ? 14.215 -3.052 10.124 1.00 13.20 210 ALA A 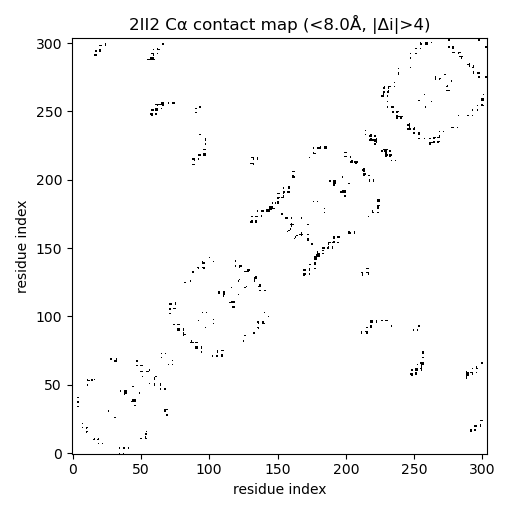CA 1
ATOM 1698 C C . ALA A 1 214 ? 14.388 -1.896 11.111 1.00 12.85 210 ALA A C 1
ATOM 1699 O O . ALA A 1 214 ? 13.885 -0.787 10.871 1.00 14.50 210 ALA A O 1
ATOM 1701 N N . ASP A 1 215 ? 15.065 -2.148 12.225 1.00 12.32 211 ASP A N 1
ATOM 1702 C CA . ASP A 1 215 ? 15.394 -1.086 13.181 1.00 12.02 211 ASP A CA 1
ATOM 1703 C C . ASP A 1 215 ? 16.506 -0.235 12.569 1.00 11.68 211 ASP A C 1
ATOM 1704 O O . ASP A 1 215 ? 17.561 -0.738 12.225 1.00 11.19 211 ASP A O 1
ATOM 1709 N N . LYS A 1 216 ? 16.232 1.053 12.430 1.00 12.85 212 LYS A N 1
ATOM 1710 C CA . LYS A 1 216 ? 17.096 1.953 11.703 1.00 13.76 212 LYS A CA 1
ATOM 1711 C C . LYS A 1 216 ? 18.456 2.156 12.368 1.00 12.68 212 LYS A C 1
ATOM 1712 O O . LYS A 1 216 ? 19.476 2.273 11.680 1.00 12.97 212 LYS A O 1
ATOM 1718 N N . GLU A 1 217 ? 18.487 2.179 13.697 1.00 13.10 213 GLU A N 1
ATOM 1719 C CA . GLU A 1 217 ? 19.721 2.323 14.432 1.00 12.38 213 GLU A CA 1
ATOM 1720 C C . GLU A 1 217 ? 20.610 1.148 14.178 1.00 11.09 213 GLU A C 1
ATOM 1721 O O . GLU A 1 217 ? 21.820 1.320 13.993 1.00 11.23 213 GLU A O 1
ATOM 1727 N N A ASN A 1 218 ? 20.034 -0.058 14.208 0.50 10.60 214 ASN A N 1
ATOM 1728 N N B ASN A 1 218 ? 20.047 -0.046 14.156 0.50 10.69 214 ASN A N 1
ATOM 1729 C CA A ASN A 1 218 ? 20.784 -1.282 13.929 0.50 9.73 214 ASN A CA 1
ATOM 1730 C CA B ASN A 1 218 ? 20.868 -1.208 13.922 0.50 10.04 214 ASN A CA 1
ATOM 1731 C C A ASN A 1 218 ? 21.390 -1.235 12.522 0.50 8.79 214 ASN A C 1
ATOM 1732 C C B ASN A 1 218 ? 21.409 -1.260 12.494 0.50 9.01 214 ASN A C 1
ATOM 1733 O O A ASN A 1 218 ? 22.598 -1.416 12.343 0.50 8.16 214 ASN A O 1
ATOM 1734 O O B ASN A 1 218 ? 22.599 -1.519 12.274 0.50 8.45 214 ASN A O 1
ATOM 1743 N N . ALA A 1 219 ? 20.542 -1.003 11.520 1.00 8.16 215 ALA A N 1
ATOM 1744 C CA . ALA A 1 219 ? 20.995 -1.022 10.122 1.00 7.40 215 ALA A CA 1
ATOM 1745 C C . ALA A 1 219 ? 22.088 0.010 9.894 1.00 6.81 215 ALA A C 1
ATOM 1746 O O . ALA A 1 219 ? 23.105 -0.257 9.272 1.00 6.58 215 ALA A O 1
ATOM 1748 N N . ARG A 1 220 ? 21.841 1.211 10.404 1.00 6.98 216 ARG A N 1
ATOM 1749 C CA . ARG A 1 220 ? 22.781 2.298 10.222 1.00 7.26 216 ARG A CA 1
ATOM 1750 C C . ARG A 1 220 ? 24.128 1.977 10.861 1.00 6.66 216 ARG A C 1
ATOM 1751 O O . ARG A 1 220 ? 25.198 2.212 10.267 1.00 7.37 216 ARG A O 1
ATOM 1759 N N . GLY A 1 221 ? 24.096 1.440 12.078 1.00 7.06 217 GLY A N 1
ATOM 1760 C CA . GLY A 1 221 ? 25.362 1.164 12.768 1.00 6.65 217 GLY A CA 1
ATOM 1761 C C . GLY A 1 221 ? 26.198 0.092 12.057 1.00 5.95 217 GLY A C 1
ATOM 1762 O O . GLY A 1 221 ? 27.428 0.205 11.929 1.00 6.30 217 GLY A O 1
ATOM 1763 N N . LEU A 1 222 ? 25.521 -0.967 11.611 1.00 6.69 218 LEU A N 1
ATOM 1764 C CA . LEU A 1 222 ? 26.231 -2.005 10.873 1.00 6.38 218 LEU A CA 1
ATOM 1765 C C . LEU A 1 222 ? 26.795 -1.458 9.583 1.00 6.05 218 LEU A C 1
ATOM 1766 O O . LEU A 1 222 ? 27.901 -1.793 9.199 1.00 6.68 218 LEU A O 1
ATOM 1771 N N . CYS A 1 223 ? 26.037 -0.607 8.885 1.00 6.43 219 CYS A N 1
ATOM 1772 C CA . CYS A 1 223 ? 26.569 -0.024 7.654 1.00 6.41 219 CYS A CA 1
ATOM 1773 C C . CYS A 1 223 ? 27.774 0.882 7.923 1.00 6.11 219 CYS A C 1
ATOM 1774 O O . CYS A 1 223 ? 28.679 0.955 7.106 1.00 6.36 219 CYS A O 1
ATOM 1777 N N . ILE A 1 224 ? 27.763 1.611 9.036 1.00 6.68 220 ILE A N 1
ATOM 1778 C CA . ILE A 1 224 ? 28.892 2.459 9.371 1.00 6.80 220 ILE A CA 1
ATOM 1779 C C . ILE A 1 224 ? 30.152 1.603 9.596 1.00 6.01 220 ILE A C 1
ATOM 1780 O O . ILE A 1 224 ? 31.264 1.918 9.111 1.00 6.78 220 ILE A O 1
ATOM 1785 N N . ALA A 1 225 ? 29.996 0.538 10.382 1.00 6.59 221 ALA A N 1
ATOM 1786 C CA . ALA A 1 225 ? 31.145 -0.334 10.656 1.00 6.75 221 ALA A CA 1
ATOM 1787 C C . ALA A 1 225 ? 31.680 -0.985 9.379 1.00 6.87 221 ALA A C 1
ATOM 1788 O O . ALA A 1 225 ? 32.900 -1.054 9.146 1.00 7.22 221 ALA A O 1
ATOM 1790 N N . HIS A 1 226 ? 30.766 -1.458 8.547 1.00 6.55 222 HIS A N 1
ATOM 1791 C CA . HIS A 1 226 ? 31.088 -1.999 7.220 1.00 6.22 222 HIS A CA 1
ATOM 1792 C C . HIS A 1 226 ? 31.865 -0.987 6.389 1.00 5.76 222 HIS A C 1
ATOM 1793 O O . HIS A 1 226 ? 32.945 -1.271 5.886 1.00 7.10 222 HIS A O 1
ATOM 1800 N N . TYR A 1 227 ? 31.305 0.206 6.230 1.00 6.14 223 TYR A N 1
ATOM 1801 C CA . TYR A 1 227 ? 31.953 1.199 5.381 1.00 6.34 223 TYR A CA 1
ATOM 1802 C C . TYR A 1 227 ? 33.285 1.668 5.941 1.00 6.55 223 TYR A C 1
ATOM 1803 O O . TYR A 1 227 ? 34.167 1.990 5.166 1.00 7.70 223 TYR A O 1
ATOM 1812 N N . TYR A 1 228 ? 33.419 1.729 7.267 1.00 6.48 224 TYR A N 1
ATOM 1813 C CA . TYR A 1 228 ? 34.663 2.159 7.892 1.00 7.12 224 TYR A CA 1
ATOM 1814 C C . TYR A 1 228 ? 35.817 1.279 7.430 1.00 6.91 224 TYR A C 1
ATOM 1815 O O . TYR A 1 228 ? 36.914 1.760 7.181 1.00 7.49 224 TYR A O 1
ATOM 1824 N N . ASN A 1 229 ? 35.530 -0.019 7.332 1.00 7.29 225 ASN A N 1
ATOM 1825 C CA . ASN A 1 229 ? 36.527 -0.966 6.866 1.00 6.89 225 ASN A CA 1
ATOM 1826 C C . ASN A 1 229 ? 37.015 -0.687 5.435 1.00 7.88 225 ASN A C 1
ATOM 1827 O O . ASN A 1 229 ? 38.151 -0.972 5.093 1.00 9.21 225 ASN A O 1
ATOM 1832 N N . LEU A 1 230 ? 36.099 -0.224 4.598 1.00 8.12 226 LEU A N 1
ATOM 1833 C CA . LEU A 1 230 ? 36.437 0.125 3.216 1.00 8.25 226 LEU A CA 1
ATOM 1834 C C . LEU A 1 230 ? 37.213 1.447 3.128 1.00 8.04 226 LEU A C 1
ATOM 1835 O O . LEU A 1 230 ? 38.252 1.517 2.445 1.00 9.50 226 LEU A O 1
ATOM 1840 N N . ALA A 1 231 ? 36.756 2.469 3.859 1.00 7.38 227 ALA A N 1
ATOM 1841 C CA . ALA A 1 231 ? 37.518 3.704 4.048 1.00 7.41 227 ALA A CA 1
ATOM 1842 C C . ALA A 1 231 ? 36.870 4.489 5.176 1.00 7.20 227 ALA A C 1
ATOM 1843 O O . ALA A 1 231 ? 35.674 4.647 5.196 1.00 7.52 227 ALA A O 1
ATOM 1845 N N . PRO A 1 232 ? 37.631 4.989 6.140 1.00 7.94 228 PRO A N 1
ATOM 1846 C CA . PRO A 1 232 ? 37.024 5.794 7.195 1.00 8.09 228 PRO A CA 1
ATOM 1847 C C . PRO A 1 232 ? 36.091 6.886 6.700 1.00 7.67 228 PRO A C 1
ATOM 1848 O O . PRO A 1 232 ? 35.008 7.083 7.260 1.00 7.99 228 PRO A O 1
ATOM 1852 N N . ALA A 1 233 ? 36.482 7.602 5.650 1.00 6.96 229 ALA A N 1
ATOM 1853 C CA . ALA A 1 233 ? 35.653 8.715 5.189 1.00 7.45 229 ALA A CA 1
ATOM 1854 C C . ALA A 1 233 ? 34.377 8.249 4.495 1.00 6.95 229 ALA A C 1
ATOM 1855 O O . ALA A 1 233 ? 33.446 9.021 4.348 1.00 7.37 229 ALA A O 1
ATOM 1857 N N . ARG A 1 234 ? 34.386 6.995 4.041 1.00 6.8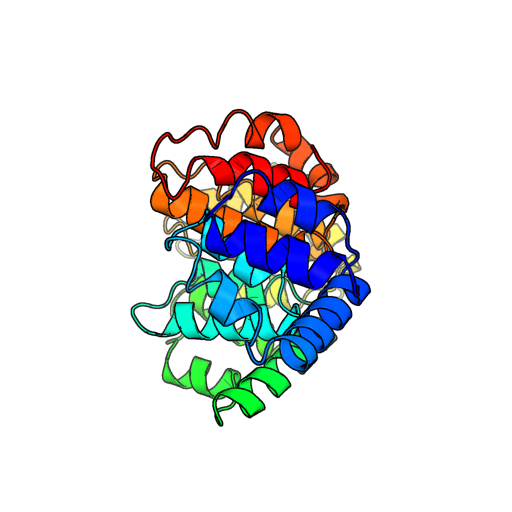5 230 ARG A N 1
ATOM 1858 C CA . ARG A 1 234 ? 33.194 6.391 3.472 1.00 6.76 230 ARG A CA 1
ATOM 1859 C C . ARG A 1 234 ? 32.135 6.148 4.551 1.00 6.30 230 ARG A C 1
ATOM 1860 O O . ARG A 1 234 ? 30.935 6.272 4.296 1.00 6.63 230 ARG A O 1
ATOM 1868 N N . ALA A 1 235 ? 32.576 5.743 5.744 1.00 6.81 231 ALA A N 1
ATOM 1869 C CA . ALA A 1 235 ? 31.660 5.609 6.867 1.00 6.66 231 ALA A CA 1
ATOM 1870 C C . ALA A 1 235 ? 31.032 6.968 7.188 1.00 5.79 231 ALA A C 1
ATOM 1871 O O . ALA A 1 235 ? 29.833 7.030 7.453 1.00 6.53 231 ALA A O 1
ATOM 1873 N N . VAL A 1 236 ? 31.860 8.019 7.166 1.00 6.14 232 VAL A N 1
ATOM 1874 C CA . VAL A 1 236 ? 31.352 9.352 7.431 1.00 6.91 232 VAL A CA 1
ATOM 1875 C C . VAL A 1 236 ? 30.352 9.771 6.351 1.00 6.72 232 VAL A C 1
ATOM 1876 O O . VAL A 1 236 ? 29.289 10.306 6.652 1.00 7.29 232 VAL A O 1
ATOM 1880 N N . ALA A 1 237 ? 30.690 9.517 5.083 1.00 6.62 233 ALA A N 1
ATOM 1881 C CA . ALA A 1 237 ? 29.766 9.834 3.989 1.00 7.09 233 ALA A CA 1
ATOM 1882 C C . ALA A 1 237 ? 28.437 9.102 4.164 1.00 6.83 233 ALA A C 1
ATOM 1883 O O . ALA A 1 237 ? 27.374 9.704 3.961 1.00 6.68 233 ALA A O 1
ATOM 1885 N N . TYR A 1 238 ? 28.466 7.808 4.492 1.00 6.86 234 TYR A N 1
ATOM 1886 C CA . TYR A 1 238 ? 27.221 7.048 4.701 1.00 6.21 234 TYR A CA 1
ATOM 1887 C C . TYR A 1 238 ? 26.407 7.657 5.844 1.00 5.94 234 TYR A C 1
ATOM 1888 O O . TYR A 1 238 ? 25.196 7.836 5.716 1.00 6.51 234 TYR A O 1
ATOM 1897 N N . ALA A 1 239 ? 27.065 7.976 6.953 1.00 6.65 235 ALA A N 1
ATOM 1898 C CA . ALA A 1 239 ? 26.375 8.541 8.097 1.00 5.85 235 ALA A CA 1
ATOM 1899 C C . ALA A 1 239 ? 25.721 9.870 7.710 1.00 5.99 235 ALA A C 1
ATOM 1900 O O . ALA A 1 239 ? 24.579 10.163 8.101 1.00 6.65 235 ALA A O 1
ATOM 1902 N N . PHE A 1 240 ? 26.425 10.670 6.924 1.00 6.14 236 PHE A N 1
ATOM 1903 C CA . PHE A 1 240 ? 25.900 11.953 6.479 1.00 6.66 236 PHE A CA 1
ATOM 1904 C C . PHE A 1 240 ? 24.679 11.757 5.584 1.00 6.26 236 PHE A C 1
ATOM 1905 O O . PHE A 1 240 ? 23.658 12.443 5.732 1.00 7.53 236 PHE A O 1
ATOM 1913 N N A HIS A 1 241 ? 24.787 10.789 4.665 0.50 7.29 237 HIS A N 1
ATOM 1914 N N B HIS A 1 241 ? 24.797 10.818 4.655 0.50 7.59 237 HIS A N 1
ATOM 1915 C CA A HIS A 1 241 ? 23.656 10.382 3.816 0.50 7.50 237 HIS A CA 1
ATOM 1916 C CA B HIS A 1 241 ? 23.690 10.571 3.761 0.50 7.85 237 HIS A CA 1
ATOM 1917 C C A HIS A 1 241 ? 22.445 9.982 4.678 0.50 6.70 237 HIS A C 1
ATOM 1918 C C B HIS A 1 241 ? 22.464 10.030 4.523 0.50 7.61 237 HIS A C 1
ATOM 1919 O O A HIS A 1 241 ? 21.299 10.413 4.455 0.50 6.80 237 HIS A O 1
ATOM 1920 O O B HIS A 1 241 ? 21.310 10.326 4.193 0.50 7.55 237 HIS A O 1
ATOM 1933 N N A SER A 1 242 ? 22.725 9.166 5.695 0.50 5.60 238 SER A N 1
ATOM 1934 N N B SER A 1 242 ? 22.723 9.241 5.564 0.50 7.61 238 SER A N 1
ATOM 1935 C CA A SER A 1 242 ? 21.670 8.698 6.574 0.50 5.78 238 SER A CA 1
ATOM 1936 C CA B SER A 1 242 ? 21.629 8.775 6.405 0.50 8.17 238 SER A CA 1
ATOM 1937 C C A SER A 1 242 ? 20.954 9.857 7.274 0.50 5.97 238 SER A C 1
ATOM 1938 C C B SER A 1 242 ? 20.918 9.943 7.089 0.50 7.21 238 SER A C 1
ATOM 1939 O O A SER A 1 242 ? 19.750 9.766 7.555 0.50 6.06 238 SER A O 1
ATOM 1940 O O B SER A 1 242 ? 19.683 9.934 7.195 0.50 7.11 238 SER A O 1
ATOM 1945 N N . ALA A 1 243 ? 21.683 10.937 7.548 1.00 6.60 239 ALA A N 1
ATOM 1946 C CA . ALA A 1 243 ? 21.105 12.152 8.128 1.00 6.86 239 ALA A CA 1
ATOM 1947 C C . ALA A 1 243 ? 20.275 12.904 7.092 1.00 6.95 239 ALA A C 1
ATOM 1948 O O . ALA A 1 243 ? 19.123 13.290 7.345 1.00 7.01 239 ALA A O 1
ATOM 1950 N N . VAL A 1 244 ? 20.861 13.093 5.906 1.00 7.22 240 VAL A N 1
ATOM 1951 C CA . VAL A 1 244 ? 20.158 13.804 4.842 1.00 7.96 240 VAL A CA 1
ATOM 1952 C C . VAL A 1 244 ? 18.784 13.200 4.482 1.00 7.80 240 VAL A C 1
ATOM 1953 O O . VAL A 1 244 ? 17.818 13.930 4.270 1.00 8.72 240 VAL A O 1
ATOM 1957 N N . GLU A 1 245 ? 18.752 11.867 4.418 1.00 7.43 241 GLU A N 1
ATOM 1958 C CA . GLU A 1 245 ? 17.532 11.158 4.047 1.00 8.86 241 GLU A CA 1
ATOM 1959 C C . GLU A 1 245 ? 16.555 10.972 5.201 1.00 8.70 241 GLU A C 1
ATOM 1960 O O . GLU A 1 245 ? 15.459 10.484 4.993 1.00 11.17 241 GLU A O 1
ATOM 1966 N N . THR A 1 246 ? 16.923 11.415 6.401 1.00 8.18 242 THR A N 1
ATOM 1967 C CA . THR A 1 246 ? 15.994 11.342 7.533 1.00 8.23 242 THR A CA 1
ATOM 1968 C C . THR A 1 246 ? 14.908 12.404 7.326 1.00 8.36 242 THR A C 1
ATOM 1969 O O . THR A 1 246 ? 15.206 13.580 7.142 1.00 9.21 242 THR A O 1
ATOM 1973 N N . GLN A 1 247 ? 13.635 11.985 7.401 1.00 10.00 243 GLN A N 1
ATOM 1974 C CA . GLN A 1 247 ? 12.494 12.850 7.147 1.00 11.61 243 GLN A CA 1
ATOM 1975 C C . GLN A 1 247 ? 12.277 13.884 8.261 1.00 11.50 243 GLN A C 1
ATOM 1976 O O . GLN A 1 247 ? 11.872 15.027 8.009 1.00 12.85 243 GLN A O 1
ATOM 1982 N N . ASN A 1 248 ? 12.534 13.477 9.497 1.00 9.78 244 ASN A N 1
ATOM 1983 C CA . ASN A 1 248 ? 12.320 14.351 10.637 1.00 10.33 244 ASN A CA 1
ATOM 1984 C C . ASN A 1 248 ? 13.441 15.378 10.697 1.00 9.73 244 ASN A C 1
ATOM 1985 O O . ASN A 1 248 ? 14.624 15.011 10.877 1.00 9.84 244 ASN A O 1
ATOM 1990 N N . ASP A 1 249 ? 13.090 16.657 10.540 1.00 10.34 245 ASP A N 1
ATOM 1991 C CA . ASP A 1 249 ? 14.132 17.690 10.513 1.00 10.26 245 ASP A CA 1
ATOM 1992 C C . ASP A 1 249 ? 14.948 17.763 11.800 1.00 10.25 245 ASP A C 1
ATOM 1993 O O . ASP A 1 249 ? 16.164 17.922 11.761 1.00 10.49 245 ASP A O 1
ATOM 1998 N N . ASP A 1 250 ? 14.300 17.650 12.948 1.00 10.39 246 ASP A N 1
ATOM 1999 C CA . ASP A 1 250 ? 15.059 17.765 14.186 1.00 10.31 246 ASP A CA 1
ATOM 2000 C C . ASP A 1 250 ? 16.156 16.722 14.207 1.00 9.39 246 ASP A C 1
ATOM 2001 O O . ASP A 1 250 ? 17.347 17.009 14.517 1.00 10.35 246 ASP A O 1
ATOM 2006 N N . MET A 1 251 ? 15.792 15.496 13.834 1.00 9.00 247 MET A N 1
ATOM 2007 C CA . MET A 1 251 ? 16.799 14.420 13.815 1.00 8.67 247 MET A CA 1
ATOM 2008 C C . MET A 1 251 ? 17.846 14.597 12.704 1.00 7.69 247 MET A C 1
ATOM 2009 O O . MET A 1 251 ? 19.044 14.402 12.931 1.00 8.00 247 MET A O 1
ATOM 2014 N N . ALA A 1 252 ? 17.387 14.949 11.503 1.00 7.36 248 ALA A N 1
ATOM 2015 C CA . ALA A 1 252 ? 18.323 15.085 10.385 1.00 7.22 248 ALA A CA 1
ATOM 2016 C C . ALA A 1 252 ? 19.371 16.164 10.705 1.00 6.58 248 ALA A C 1
ATOM 2017 O O . ALA A 1 252 ? 20.567 15.974 10.459 1.00 6.30 248 ALA A O 1
ATOM 2019 N N . TYR A 1 253 ? 18.933 17.295 11.251 1.00 6.97 249 TYR A N 1
ATOM 2020 C CA . TYR A 1 253 ? 19.850 18.379 11.523 1.00 6.80 249 TYR A CA 1
ATOM 2021 C C . TYR A 1 253 ? 20.752 18.058 12.710 1.00 7.29 249 TYR A C 1
ATOM 2022 O O . TYR A 1 253 ? 21.952 18.383 12.688 1.00 7.58 249 TYR A O 1
ATOM 2031 N N . GLU A 1 254 ? 20.185 17.396 13.720 1.00 7.11 250 GLU A N 1
ATOM 2032 C CA . GLU A 1 254 ? 20.985 16.946 14.854 1.00 8.80 250 GLU A CA 1
ATOM 2033 C C . GLU A 1 254 ? 22.131 16.043 14.413 1.00 7.35 250 GLU A C 1
ATOM 2034 O O . GLU A 1 254 ? 23.288 16.221 14.822 1.00 8.17 250 GLU A O 1
ATOM 2040 N N . GLN A 1 255 ? 21.804 15.045 13.610 1.00 7.38 251 GLN A N 1
ATOM 2041 C CA . GLN A 1 255 ? 22.808 14.095 13.114 1.00 7.07 251 GLN A CA 1
ATOM 2042 C C . GLN A 1 255 ? 23.829 14.796 12.223 1.00 6.50 251 GLN A C 1
ATOM 2043 O O . GLN A 1 255 ? 25.065 14.615 12.382 1.00 7.25 251 GLN A O 1
ATOM 2049 N N . ALA A 1 256 ? 23.360 15.637 11.301 1.00 6.62 252 ALA A N 1
ATOM 2050 C CA . ALA A 1 256 ? 24.275 16.312 10.403 1.00 6.57 252 ALA A CA 1
ATOM 2051 C C . ALA A 1 256 ? 25.229 17.235 11.177 1.00 6.78 252 ALA A C 1
ATOM 2052 O O . ALA A 1 256 ? 26.397 17.360 10.828 1.00 6.85 252 ALA A O 1
ATOM 2054 N N . ALA A 1 257 ? 24.705 17.910 12.209 1.00 6.62 253 ALA A N 1
ATOM 2055 C CA . ALA A 1 257 ? 25.526 18.786 13.036 1.00 7.02 253 ALA A CA 1
ATOM 2056 C C . ALA A 1 257 ? 26.633 17.990 13.728 1.00 6.41 253 ALA A C 1
ATOM 2057 O O . ALA A 1 257 ? 27.794 18.415 13.754 1.00 7.23 253 ALA A O 1
ATOM 2059 N N . ARG A 1 258 ? 26.285 16.835 14.294 1.00 7.19 254 ARG A N 1
ATOM 2060 C CA . ARG A 1 258 ? 27.284 16.028 14.985 1.00 7.26 254 ARG A CA 1
ATOM 2061 C C . ARG A 1 258 ? 28.355 15.471 14.055 1.00 7.34 254 ARG A C 1
ATOM 2062 O O . ARG A 1 258 ? 29.549 15.553 14.351 1.00 7.32 254 ARG A O 1
ATOM 2070 N N . ILE A 1 259 ? 27.907 14.877 12.948 1.00 6.91 255 ILE A N 1
ATOM 2071 C CA . ILE A 1 259 ? 28.817 14.299 11.970 1.00 6.85 255 ILE A CA 1
ATOM 2072 C C . ILE A 1 259 ? 29.768 15.376 11.444 1.00 6.30 255 ILE A C 1
ATOM 2073 O O . ILE A 1 259 ? 30.986 15.150 11.331 1.00 7.03 255 ILE A O 1
ATOM 2078 N N . THR A 1 260 ? 29.223 16.542 11.105 1.00 6.26 256 THR A N 1
ATOM 2079 C CA . THR A 1 260 ? 30.060 17.639 10.640 1.00 7.25 256 THR A CA 1
ATOM 2080 C C . THR A 1 260 ? 31.045 18.095 11.712 1.00 6.64 256 THR A C 1
ATOM 2081 O O . THR A 1 260 ? 32.228 18.247 11.456 1.00 7.36 256 THR A O 1
ATOM 2085 N N . GLY A 1 261 ? 30.542 18.341 12.922 1.00 7.29 257 GLY A N 1
ATOM 2086 C CA . GLY A 1 261 ? 31.399 18.828 13.986 1.00 8.02 257 GLY A CA 1
ATOM 2087 C C . GLY A 1 261 ? 32.547 17.886 14.301 1.00 6.89 257 GLY A C 1
ATOM 2088 O O . GLY A 1 261 ? 33.685 18.323 14.523 1.00 8.69 257 GLY A O 1
ATOM 2089 N N . LEU A 1 262 ? 32.238 16.596 14.360 1.00 6.99 258 LEU A N 1
ATOM 2090 C CA . LEU A 1 262 ? 33.265 15.609 14.680 1.00 7.26 258 LEU A CA 1
ATOM 2091 C C . LEU A 1 262 ? 34.286 15.314 13.558 1.00 7.01 258 LEU A C 1
ATOM 2092 O O . LEU A 1 262 ? 35.471 15.079 13.825 1.00 8.00 258 LEU A O 1
ATOM 2097 N N . PHE A 1 263 ? 33.796 15.291 12.306 1.00 7.25 259 PHE A N 1
ATOM 2098 C CA . PHE A 1 263 ? 34.585 14.656 11.257 1.00 7.10 259 PHE A CA 1
ATOM 2099 C C . PHE A 1 263 ? 34.983 15.551 10.096 1.00 6.96 259 PHE A C 1
ATOM 2100 O O . PHE A 1 263 ? 35.690 15.067 9.199 1.00 7.30 259 PHE A O 1
ATOM 2108 N N . HIS A 1 264 ? 34.604 16.831 10.142 1.00 7.39 260 HIS A N 1
ATOM 2109 C CA . HIS A 1 264 ? 34.859 17.682 8.969 1.00 7.79 260 HIS A CA 1
ATOM 2110 C C . HIS A 1 264 ? 36.347 17.809 8.624 1.00 8.00 260 HIS A C 1
ATOM 2111 O O . HIS A 1 264 ? 36.692 17.975 7.456 1.00 9.01 260 HIS A O 1
ATOM 2118 N N . ASP A 1 265 ? 37.219 17.794 9.636 1.00 7.87 261 ASP A N 1
ATOM 2119 C CA . ASP A 1 265 ? 38.654 17.822 9.354 1.00 8.82 261 ASP A CA 1
ATOM 2120 C C . ASP A 1 265 ? 39.218 16.419 9.177 1.00 8.72 261 ASP A C 1
ATOM 2121 O O . ASP A 1 265 ? 39.946 16.135 8.213 1.00 9.31 261 ASP A O 1
ATOM 2126 N N . LEU A 1 266 ? 38.919 15.544 10.137 1.00 7.96 262 LEU A N 1
ATOM 2127 C CA . LEU A 1 266 ? 39.541 14.220 10.162 1.00 9.10 262 LEU A CA 1
ATOM 2128 C C . LEU A 1 266 ? 39.226 13.417 8.911 1.00 7.84 262 LEU A C 1
ATOM 2129 O O . LEU A 1 266 ? 40.042 12.605 8.452 1.00 9.01 262 LEU A O 1
ATOM 2134 N N . HIS A 1 267 ? 38.009 13.627 8.397 1.00 7.50 263 HIS A N 1
ATOM 2135 C CA . HIS A 1 267 ? 37.504 12.886 7.240 1.00 7.74 263 HIS A CA 1
ATOM 2136 C C . HIS A 1 267 ? 37.022 13.844 6.170 1.00 7.00 263 HIS A C 1
ATOM 2137 O O . HIS A 1 267 ? 35.921 13.676 5.608 1.00 8.09 263 HIS A O 1
ATOM 2144 N N . LYS A 1 268 ? 37.886 14.830 5.885 1.00 7.92 264 LYS A N 1
ATOM 2145 C CA . LYS A 1 268 ? 37.607 15.899 4.939 1.00 8.49 264 LYS A CA 1
ATOM 2146 C C . LYS A 1 268 ? 37.184 15.435 3.560 1.00 8.22 264 LYS A C 1
ATOM 2147 O O . LYS A 1 268 ? 36.487 16.173 2.876 1.00 8.56 264 LYS A O 1
ATOM 2153 N N . PHE A 1 269 ? 37.604 14.233 3.137 1.00 7.63 265 PHE A N 1
ATOM 2154 C CA . PHE A 1 269 ? 37.196 13.715 1.833 1.00 8.14 265 PHE A CA 1
ATOM 2155 C C . PHE A 1 269 ? 35.934 12.884 1.835 1.00 7.21 265 PHE A C 1
ATOM 2156 O O . PHE A 1 269 ? 35.687 12.160 0.873 1.00 7.96 265 PHE A O 1
ATOM 2164 N N . ALA A 1 270 ? 35.118 13.014 2.884 1.00 7.29 266 ALA A N 1
ATOM 2165 C CA . ALA A 1 270 ? 33.822 12.344 2.846 1.00 7.16 266 ALA A CA 1
ATOM 2166 C C . ALA A 1 270 ? 33.052 12.633 1.554 1.00 6.95 266 ALA A C 1
ATOM 2167 O O . ALA A 1 270 ? 32.316 11.789 1.072 1.00 7.40 266 ALA A O 1
ATOM 2169 N N . TRP A 1 271 ? 33.199 13.841 1.007 1.00 7.10 267 TRP A N 1
ATOM 2170 C CA . TRP A 1 271 ? 32.473 14.217 -0.229 1.00 8.14 267 TRP A CA 1
ATOM 2171 C C . TRP A 1 271 ? 32.809 13.314 -1.413 1.00 8.14 267 TRP A C 1
ATOM 2172 O O . TRP A 1 271 ? 31.990 13.133 -2.308 1.00 9.21 267 TRP A O 1
ATOM 2183 N N . VAL A 1 272 ? 34.011 12.752 -1.423 1.00 9.09 268 VAL A N 1
ATOM 2184 C CA . VAL A 1 272 ? 34.413 11.804 -2.483 1.00 9.59 268 VAL A CA 1
ATOM 2185 C C . VAL A 1 272 ? 33.478 10.606 -2.485 1.00 9.43 268 VAL A C 1
ATOM 2186 O O . VAL A 1 272 ? 32.982 10.181 -3.521 1.00 10.97 268 VAL A O 1
ATOM 2190 N N . HIS A 1 273 ? 33.288 10.028 -1.303 1.00 9.17 269 HIS A N 1
ATOM 2191 C CA . HIS A 1 273 ? 32.454 8.856 -1.155 1.00 9.76 269 HIS A CA 1
ATOM 2192 C C . HIS A 1 273 ? 30.990 9.173 -1.210 1.00 10.18 269 HIS A C 1
ATOM 2193 O O . HIS A 1 273 ? 30.185 8.305 -1.523 1.00 12.09 269 HIS A O 1
ATOM 2200 N N . TYR A 1 274 ? 30.628 10.394 -0.847 1.00 9.03 270 TYR A N 1
ATOM 2201 C CA . TYR A 1 274 ? 29.231 10.769 -0.877 1.00 9.52 270 TYR A CA 1
ATOM 2202 C C . TYR A 1 274 ? 28.677 10.769 -2.303 1.00 10.69 270 TYR A C 1
ATOM 2203 O O . TYR A 1 274 ? 27.469 10.620 -2.521 1.00 10.65 270 TYR A O 1
ATOM 2212 N N . ALA A 1 275 ? 29.573 10.941 -3.275 1.00 12.11 271 ALA A N 1
ATOM 2213 C CA . ALA A 1 275 ? 29.189 11.063 -4.683 1.00 13.41 271 ALA A CA 1
ATOM 2214 C C . ALA A 1 275 ? 28.306 9.905 -5.197 1.00 14.76 271 ALA A C 1
ATOM 2215 O O . ALA A 1 275 ? 27.502 10.102 -6.133 1.00 16.08 271 ALA A O 1
ATOM 2217 N N . CYS A 1 276 ? 28.401 8.745 -4.535 1.00 16.12 272 CYS A N 1
ATOM 2218 C CA . CYS A 1 276 ? 27.512 7.574 -4.680 1.00 17.02 272 CYS A CA 1
ATOM 2219 C C . CYS A 1 276 ? 26.053 8.059 -4.740 1.00 16.11 272 CYS A C 1
ATOM 2220 O O . CYS A 1 276 ? 25.245 7.635 -5.583 1.00 17.23 272 CYS A O 1
ATOM 2223 N N . TRP A 1 277 ? 25.736 8.981 -3.842 1.00 14.95 273 TRP A N 1
ATOM 2224 C CA . TRP A 1 277 ? 24.352 9.389 -3.546 1.00 14.47 273 TRP A CA 1
ATOM 2225 C C . TRP A 1 277 ? 23.966 10.729 -4.154 1.00 14.21 273 TRP A C 1
ATOM 2226 O O . TRP A 1 277 ? 22.800 11.031 -4.382 1.00 15.42 273 TRP A O 1
ATOM 2237 N N . GLY A 1 278 ? 24.962 11.556 -4.390 1.00 13.41 274 GLY A N 1
ATOM 2238 C CA . GLY A 1 278 ? 24.731 12.864 -4.940 1.00 13.04 274 GLY A CA 1
ATOM 2239 C C . GLY A 1 278 ? 25.962 13.685 -4.743 1.00 11.61 274 GLY A C 1
ATOM 2240 O O . GLY A 1 278 ? 27.005 13.181 -4.303 1.00 13.22 274 GLY A O 1
ATOM 2241 N N . VAL A 1 279 ? 25.856 14.947 -5.111 1.00 12.62 275 VAL A N 1
ATOM 2242 C CA . VAL A 1 279 ? 26.932 15.878 -4.898 1.00 12.39 275 VAL A CA 1
ATOM 2243 C C . VAL A 1 279 ? 26.732 16.421 -3.483 1.00 11.24 275 VAL A C 1
ATOM 2244 O O . VAL A 1 279 ? 25.702 17.043 -3.188 1.00 11.28 275 VAL A O 1
ATOM 2248 N N . MET A 1 280 ? 27.693 16.172 -2.582 1.00 10.71 276 MET A N 1
ATOM 2249 C CA . MET A 1 280 ? 27.498 16.556 -1.181 1.00 10.88 276 MET A CA 1
ATOM 2250 C C . MET A 1 280 ? 27.181 18.035 -1.025 1.00 10.88 276 MET A C 1
ATOM 2251 O O . MET A 1 280 ? 26.293 18.391 -0.270 1.00 10.50 276 MET A O 1
ATOM 2256 N N . ARG A 1 281 ? 27.922 18.899 -1.716 1.00 11.52 277 ARG A N 1
ATOM 2257 C CA . ARG A 1 281 ? 27.654 20.319 -1.652 1.00 13.48 277 ARG A CA 1
ATOM 2258 C C . ARG A 1 281 ? 26.214 20.634 -2.059 1.00 12.73 277 ARG A C 1
ATOM 2259 O O . ARG A 1 281 ? 25.526 21.385 -1.381 1.00 13.90 277 ARG A O 1
ATOM 2267 N N . ASP A 1 282 ? 25.776 20.066 -3.174 1.00 12.58 278 ASP A N 1
ATOM 2268 C CA . ASP A 1 282 ? 24.429 20.343 -3.674 1.00 12.98 278 ASP A CA 1
ATOM 2269 C C . ASP A 1 282 ? 23.341 19.825 -2.724 1.00 12.28 278 ASP A C 1
ATOM 2270 O O . ASP A 1 282 ? 22.294 20.449 -2.548 1.00 13.57 278 ASP A O 1
ATOM 2275 N N . ASP A 1 283 ? 23.584 18.675 -2.108 1.00 11.38 279 ASP A N 1
ATOM 2276 C CA . ASP A 1 283 ? 22.601 18.098 -1.218 1.00 11.15 279 ASP A CA 1
ATOM 2277 C C . ASP A 1 283 ? 22.506 18.825 0.119 1.00 9.73 279 ASP A C 1
ATOM 2278 O O . ASP A 1 283 ? 21.421 18.942 0.700 1.00 10.25 279 ASP A O 1
ATOM 2283 N N . ILE A 1 284 ? 23.616 19.360 0.610 1.00 9.57 280 ILE A N 1
ATOM 2284 C CA . ILE A 1 284 ? 23.549 20.199 1.792 1.00 9.09 280 ILE A CA 1
ATOM 2285 C C . ILE A 1 284 ? 22.668 21.422 1.500 1.00 9.72 280 ILE A C 1
ATOM 2286 O O . ILE A 1 284 ? 21.785 21.779 2.292 1.00 10.87 280 ILE A O 1
ATOM 2291 N N . LEU A 1 285 ? 22.898 22.044 0.343 1.00 10.52 281 LEU A N 1
ATOM 2292 C CA . LEU A 1 285 ? 22.124 23.206 -0.085 1.00 11.87 281 LEU A CA 1
ATOM 2293 C C . LEU A 1 285 ? 20.646 22.880 -0.209 1.00 11.36 281 LEU A C 1
ATOM 2294 O O . LEU A 1 285 ? 19.779 23.649 0.244 1.00 12.47 281 LEU A O 1
ATOM 2299 N N A SER A 1 286 ? 20.336 21.742 -0.830 0.50 11.00 282 SER A N 1
ATOM 2300 N N B SER A 1 286 ? 20.325 21.738 -0.801 0.50 10.63 282 SER A N 1
ATOM 2301 C CA A SER A 1 286 ? 18.944 21.362 -1.071 0.50 11.03 282 SER A CA 1
ATOM 2302 C CA B SER A 1 286 ? 18.929 21.450 -1.073 0.50 10.27 282 SER A CA 1
ATOM 2303 C C A SER A 1 286 ? 18.229 20.941 0.193 0.50 9.92 282 SER A C 1
ATOM 2304 C C B SER A 1 286 ? 18.186 20.791 0.092 0.50 9.57 282 SER A C 1
ATOM 2305 O O A SER A 1 286 ? 17.075 21.318 0.414 0.50 10.24 282 SER A O 1
ATOM 2306 O O B SER A 1 286 ? 16.958 20.879 0.147 0.50 8.93 282 SER A O 1
ATOM 2311 N N . ARG A 1 287 ? 18.910 20.116 0.996 1.00 9.12 283 ARG A N 1
ATOM 2312 C CA . ARG A 1 287 ? 18.267 19.460 2.130 1.00 9.21 283 ARG A CA 1
ATOM 2313 C C . ARG A 1 287 ? 17.993 20.388 3.283 1.00 8.49 283 ARG A C 1
ATOM 2314 O O . ARG A 1 287 ? 16.929 20.304 3.919 1.00 9.16 283 ARG A O 1
ATOM 2322 N N . PHE A 1 288 ? 18.965 21.231 3.608 1.00 8.89 284 PHE A N 1
ATOM 2323 C CA . PHE A 1 288 ? 18.930 21.985 4.880 1.00 9.57 284 PHE A CA 1
ATOM 2324 C C . PHE A 1 288 ? 18.393 23.394 4.632 1.00 10.00 284 PHE A C 1
ATOM 2325 O O . PHE A 1 288 ? 19.146 24.394 4.608 1.00 12.26 284 PHE A O 1
ATOM 2333 N N A GLN A 1 289 ? 17.086 23.463 4.408 0.50 10.51 285 GLN A N 1
ATOM 2334 N N B GLN A 1 289 ? 17.079 23.441 4.453 0.50 10.32 285 GLN A N 1
ATOM 2335 C CA A GLN A 1 289 ? 16.409 24.716 4.061 0.50 12.22 285 GLN A CA 1
ATOM 2336 C CA B GLN A 1 289 ? 16.358 24.634 4.023 0.50 11.97 285 GLN A CA 1
ATOM 2337 C C A GLN A 1 289 ? 15.363 25.172 5.082 0.50 12.94 285 GLN A C 1
ATOM 2338 C C B GLN A 1 289 ? 15.520 25.319 5.115 0.50 12.75 285 GLN A C 1
ATOM 2339 O O A GLN A 1 289 ? 14.417 25.902 4.747 0.50 12.96 285 GLN A O 1
ATOM 2340 O O B GLN A 1 289 ? 14.872 26.345 4.844 0.50 13.04 285 GLN A O 1
ATOM 2351 N N . SER A 1 290 ? 15.516 24.773 6.329 1.00 13.63 286 SER A N 1
ATOM 2352 C CA . SER A 1 290 ? 14.531 25.150 7.352 1.00 13.83 286 SER A CA 1
ATOM 2353 C C . SER A 1 290 ? 14.502 26.631 7.689 1.00 15.15 286 SER A C 1
ATOM 2354 O O . SER A 1 290 ? 15.560 27.277 7.711 1.00 16.79 286 SER A O 1
ATOM 2357 N N . LYS A 1 291 ? 13.307 27.153 7.982 1.00 15.74 287 LYS A N 1
ATOM 2358 C CA . LYS A 1 291 ? 13.152 28.540 8.432 1.00 16.91 287 LYS A CA 1
ATOM 2359 C C . LYS A 1 291 ? 13.158 28.664 9.960 1.00 15.26 287 LYS A C 1
ATOM 2360 O O . LYS A 1 291 ? 13.056 29.777 10.492 1.00 16.33 287 LYS A O 1
ATOM 2366 N N . GLU A 1 292 ? 13.228 27.537 10.661 1.00 13.72 288 GLU A N 1
ATOM 2367 C CA . GLU A 1 292 ? 13.247 27.560 12.116 1.00 13.24 288 GLU A CA 1
ATOM 2368 C C . GLU A 1 292 ? 14.516 28.272 12.550 1.00 11.82 288 GLU A C 1
ATOM 2369 O O . GLU A 1 292 ? 15.606 28.028 11.995 1.00 11.14 288 GLU A O 1
ATOM 2375 N N . ALA A 1 293 ? 14.369 29.150 13.540 1.00 10.69 289 ALA A N 1
ATOM 2376 C CA . ALA A 1 293 ? 15.485 29.998 13.968 1.00 10.63 289 ALA A CA 1
ATOM 2377 C C . ALA A 1 293 ? 16.773 29.225 14.268 1.00 10.88 289 ALA A C 1
ATOM 2378 O O . ALA A 1 293 ? 17.864 29.655 13.874 1.00 10.64 289 ALA A O 1
ATOM 2380 N N . ASN A 1 294 ? 16.647 28.080 14.947 1.00 11.45 290 ASN A N 1
ATOM 2381 C CA . ASN A 1 294 ? 17.849 27.344 15.358 1.00 12.18 290 ASN A CA 1
ATOM 2382 C C . ASN A 1 294 ? 18.415 26.459 14.267 1.00 10.67 290 ASN A C 1
ATOM 2383 O O . ASN A 1 294 ? 19.404 25.747 14.499 1.00 11.11 290 ASN A O 1
ATOM 2388 N N . LYS A 1 295 ? 17.783 26.515 13.091 1.00 9.90 291 LYS A N 1
ATOM 2389 C CA . LYS A 1 295 ? 18.247 25.768 11.918 1.00 10.94 291 LYS A CA 1
ATOM 2390 C C . LYS A 1 295 ? 18.626 26.629 10.738 1.00 10.36 291 LYS A C 1
ATOM 2391 O O . LYS A 1 295 ? 19.324 26.156 9.846 1.00 9.39 291 LYS A O 1
ATOM 2397 N N . VAL A 1 296 ? 18.138 27.872 10.687 1.00 10.51 292 VAL A N 1
ATOM 2398 C CA . VAL A 1 296 ? 18.244 28.658 9.456 1.00 11.40 292 VAL A CA 1
ATOM 2399 C C . VAL A 1 296 ? 19.685 28.836 8.955 1.00 10.31 292 VAL A C 1
ATOM 2400 O O . VAL A 1 296 ? 19.915 28.844 7.733 1.00 11.63 292 VAL A O 1
ATOM 2404 N N . ASN A 1 297 ? 20.640 28.971 9.880 1.00 9.55 293 ASN A N 1
ATOM 2405 C CA . ASN A 1 297 ? 22.035 29.153 9.493 1.00 9.37 293 ASN A CA 1
ATOM 2406 C C . ASN A 1 297 ? 22.876 27.891 9.493 1.00 8.33 293 ASN A C 1
ATOM 2407 O O . ASN A 1 297 ? 24.085 27.941 9.237 1.00 8.32 293 ASN A O 1
ATOM 2412 N N . PHE A 1 298 ? 22.251 26.748 9.780 1.00 8.04 294 PHE A N 1
ATOM 2413 C CA . PHE A 1 298 ? 22.975 25.482 9.818 1.00 7.59 294 PHE A CA 1
ATOM 2414 C C . PHE A 1 298 ? 23.600 25.150 8.471 1.00 7.10 294 PHE A C 1
ATOM 2415 O O . PHE A 1 298 ? 24.758 24.723 8.418 1.00 7.44 294 PHE A O 1
ATOM 2423 N N . ARG A 1 299 ? 22.840 25.308 7.379 1.00 8.09 295 ARG A N 1
ATOM 2424 C CA . ARG A 1 299 ? 23.373 24.973 6.050 1.00 9.46 295 ARG A CA 1
ATOM 2425 C C . ARG A 1 299 ? 24.707 25.665 5.776 1.00 8.27 295 ARG A C 1
ATOM 2426 O O . ARG A 1 299 ? 25.666 25.038 5.304 1.00 8.47 295 ARG A O 1
ATOM 2434 N N . ASP A 1 300 ? 24.762 26.962 6.048 1.00 8.19 296 ASP A N 1
ATOM 2435 C CA . ASP A 1 300 ? 25.973 27.710 5.805 1.00 8.51 296 ASP A CA 1
ATOM 2436 C C . ASP A 1 300 ? 27.123 27.297 6.717 1.00 8.31 296 ASP A C 1
ATOM 2437 O O . ASP A 1 300 ? 28.271 27.207 6.273 1.00 8.10 296 ASP A O 1
ATOM 2442 N N . ALA A 1 301 ? 26.811 27.000 7.971 1.00 7.82 297 ALA A N 1
ATOM 2443 C CA . ALA A 1 301 ? 27.829 26.472 8.868 1.00 8.09 297 ALA A CA 1
ATOM 2444 C C . ALA A 1 301 ? 28.374 25.145 8.356 1.00 7.34 297 ALA A C 1
ATOM 2445 O O . ALA A 1 301 ? 29.583 24.908 8.409 1.00 7.92 297 ALA A O 1
ATOM 2447 N N . CYS A 1 302 ? 27.468 24.280 7.919 1.00 7.37 298 CYS A N 1
ATOM 2448 C CA . CYS A 1 302 ? 27.818 22.954 7.435 1.00 7.50 298 CYS A CA 1
ATOM 2449 C C . CYS A 1 302 ? 28.722 23.057 6.205 1.00 7.19 298 CYS A C 1
ATOM 2450 O O . CYS A 1 302 ? 29.766 22.410 6.136 1.00 8.41 298 CYS A O 1
ATOM 2453 N N . LEU A 1 303 ? 28.328 23.866 5.219 1.00 8.01 299 LEU A N 1
ATOM 2454 C CA . LEU A 1 303 ? 29.177 24.069 4.040 1.00 8.42 299 LEU A CA 1
ATOM 2455 C C . LEU A 1 303 ? 30.578 24.586 4.406 1.00 7.47 299 LEU A C 1
ATOM 2456 O O . LEU A 1 303 ? 31.609 24.141 3.874 1.00 9.24 299 LEU A O 1
ATOM 2461 N N . MET A 1 304 ? 30.604 25.554 5.321 1.00 7.97 300 MET A N 1
ATOM 2462 C CA . MET A 1 304 ? 31.875 26.094 5.777 1.00 8.12 300 MET A CA 1
ATOM 2463 C C . MET A 1 304 ? 32.737 25.012 6.402 1.00 7.29 300 MET A C 1
ATOM 2464 O O . MET A 1 304 ? 33.930 24.921 6.064 1.00 8.23 300 MET A O 1
ATOM 2469 N N . PHE A 1 305 ? 32.187 24.225 7.318 1.00 6.93 301 PHE A N 1
ATOM 2470 C CA . PHE A 1 305 ? 33.020 23.241 7.983 1.00 7.62 301 PHE A CA 1
ATOM 2471 C C . PHE A 1 305 ? 33.547 22.168 7.021 1.00 8.27 301 PHE A C 1
ATOM 2472 O O . PHE A 1 305 ? 34.651 21.644 7.225 1.00 9.51 301 PHE A O 1
ATOM 2480 N N . TRP A 1 306 ? 32.794 21.859 5.978 1.00 7.84 302 TRP A N 1
ATOM 2481 C CA . TRP A 1 306 ? 33.214 20.853 5.017 1.00 8.57 302 TRP A CA 1
ATOM 2482 C C . TRP A 1 306 ? 34.008 21.434 3.867 1.00 8.91 302 TRP A C 1
ATOM 2483 O O . TRP A 1 306 ? 34.424 20.693 2.980 1.00 9.94 302 TRP A O 1
ATOM 2494 N N . LYS A 1 307 ? 34.240 22.753 3.876 1.00 9.58 303 LYS A N 1
ATOM 2495 C CA . LYS A 1 307 ? 35.015 23.398 2.779 1.00 10.72 303 LYS A CA 1
ATOM 2496 C C . LYS A 1 307 ? 34.322 23.204 1.436 1.00 11.60 303 LYS A C 1
ATOM 2497 O O . LYS A 1 307 ? 34.972 22.985 0.404 1.00 12.71 303 LYS A O 1
ATOM 2503 N N . LEU A 1 308 ? 33.002 23.330 1.464 1.00 12.23 304 LEU A N 1
ATOM 2504 C CA . LEU A 1 308 ? 32.173 23.198 0.272 1.00 13.68 304 LEU A CA 1
ATOM 2505 C C . LEU A 1 308 ? 31.408 24.484 -0.033 1.00 15.85 304 LEU A C 1
ATOM 2506 O O . LEU A 1 308 ? 30.449 24.453 -0.824 1.00 17.98 304 LEU A O 1
ATOM 2511 N N . ALA A 1 309 ? 31.780 25.581 0.635 1.00 18.03 305 ALA A N 1
ATOM 2512 C CA . ALA A 1 309 ? 31.095 26.870 0.491 1.00 19.64 305 ALA A CA 1
ATOM 2513 C C . ALA A 1 309 ? 31.475 27.512 -0.825 1.00 21.09 305 ALA A C 1
ATOM 2514 O O . ALA A 1 309 ? 30.632 28.120 -1.471 1.00 22.39 305 ALA A O 1
#